Protein AF-A0A2G2VNP0-F1 (afdb_monomer)

Sequence (177 aa):
MIYILTRTSISSAYPIFAQQGYENPREATGRIVCANCHLANKPVEIEVPEAVLPDTVFKAVVRIPYDMQLKQVIANGKKRGFNVGTVLILPKGFELAPPDRISTEMKERIGNLSFQCYRPNKINILVVGPIPGGTRGRGQIYPDGKKSNNTVYNATAAGADAQFPNRTKSLRFTAVQ

Nearest PDB structures (foldseek):
  1tkw-assembly1_B  TM=9.750E-01  e=6.058E-17  Brassica rapa subsp. rapa
  9es7-assembly1_C  TM=9.686E-01  e=2.890E-17  Spinacia oleracea
  1e2w-assembly2_B  TM=9.726E-01  e=8.083E-16  Chlamydomonas reinhardtii
  1cfm-assembly1_C  TM=9.638E-01  e=1.408E-15  Chlamydomonas reinhardtii
  1q90-assembly1_A  TM=9.686E-01  e=2.453E-15  Chlamydomonas reinhardtii

Organism: Capsicum baccatum (NCBI:txid33114)

Structure (mmCIF, N/CA/C/O backbone):
data_AF-A0A2G2VNP0-F1
#
_entry.id   AF-A0A2G2VNP0-F1
#
loop_
_atom_site.group_PDB
_atom_site.id
_atom_site.type_symbol
_atom_site.label_atom_id
_atom_site.label_alt_id
_atom_site.label_comp_id
_atom_site.label_asym_id
_atom_site.label_entity_id
_atom_site.label_seq_id
_atom_site.pdbx_PDB_ins_code
_atom_site.Cartn_x
_atom_site.Cartn_y
_atom_site.Cartn_z
_atom_site.occupancy
_atom_site.B_iso_or_equiv
_atom_site.auth_seq_id
_atom_site.auth_comp_id
_atom_site.auth_asym_id
_atom_site.auth_atom_id
_atom_site.pdbx_PDB_model_num
ATOM 1 N N . MET A 1 1 ? 27.707 13.739 -37.006 1.00 39.03 1 MET A N 1
ATOM 2 C CA . MET A 1 1 ? 26.872 12.810 -36.214 1.00 39.03 1 MET A CA 1
ATOM 3 C C . MET A 1 1 ? 26.411 13.541 -34.957 1.00 39.03 1 MET A C 1
ATOM 5 O O . MET A 1 1 ? 27.267 13.905 -34.162 1.00 39.03 1 MET A O 1
ATOM 9 N N . ILE A 1 2 ? 25.117 13.843 -34.800 1.00 30.38 2 ILE A N 1
ATOM 10 C CA . ILE A 1 2 ? 24.615 14.554 -33.607 1.00 30.38 2 ILE A CA 1
ATOM 11 C C . ILE A 1 2 ? 24.207 13.517 -32.558 1.00 30.38 2 ILE A C 1
ATOM 13 O O . ILE A 1 2 ? 23.220 12.807 -32.735 1.00 30.38 2 ILE A O 1
ATOM 17 N N . TYR A 1 3 ? 24.960 13.431 -31.462 1.00 36.09 3 TYR A N 1
ATOM 18 C CA . TYR A 1 3 ? 24.599 12.585 -30.325 1.00 36.09 3 TYR A CA 1
ATOM 19 C C . TYR A 1 3 ? 23.489 13.252 -29.508 1.00 36.09 3 TYR A C 1
ATOM 21 O O . TYR A 1 3 ? 23.747 14.122 -28.676 1.00 36.09 3 TYR A O 1
ATOM 29 N N . ILE A 1 4 ? 22.242 12.831 -29.732 1.00 36.38 4 ILE A N 1
ATOM 30 C CA . ILE A 1 4 ? 21.101 13.243 -28.908 1.00 36.38 4 ILE A CA 1
ATOM 31 C C . ILE A 1 4 ? 21.231 12.570 -27.535 1.00 36.38 4 ILE A C 1
ATOM 33 O O . ILE A 1 4 ? 20.780 11.447 -27.320 1.00 36.38 4 ILE A O 1
ATOM 37 N N . LEU A 1 5 ? 21.870 13.270 -26.595 1.00 38.91 5 LEU A N 1
ATOM 38 C CA . LEU A 1 5 ? 21.967 12.868 -25.193 1.00 38.91 5 LEU A CA 1
ATOM 39 C C . LEU A 1 5 ? 20.589 12.975 -24.524 1.00 38.91 5 LEU A C 1
ATOM 41 O O . LEU A 1 5 ? 20.250 13.982 -23.899 1.00 38.91 5 LEU A O 1
ATOM 45 N N . THR A 1 6 ? 19.785 11.919 -24.651 1.00 38.34 6 THR A N 1
ATOM 46 C CA . THR A 1 6 ? 18.486 11.800 -23.983 1.00 38.34 6 THR A CA 1
ATOM 47 C C . THR A 1 6 ? 18.677 11.846 -22.467 1.00 38.34 6 THR A C 1
ATOM 49 O O 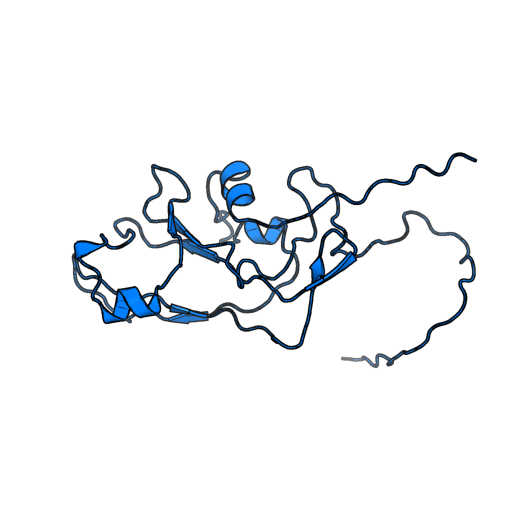. THR A 1 6 ? 19.094 10.859 -21.855 1.00 38.34 6 THR A O 1
ATOM 52 N N . ARG A 1 7 ? 18.376 12.995 -21.846 1.00 39.47 7 ARG A N 1
ATOM 53 C CA . ARG A 1 7 ? 18.420 13.158 -20.385 1.00 39.47 7 ARG A CA 1
ATOM 54 C C . ARG A 1 7 ? 17.522 12.107 -19.733 1.00 39.47 7 ARG A C 1
ATOM 56 O O . ARG A 1 7 ? 16.307 12.140 -19.909 1.00 39.47 7 ARG A O 1
ATOM 63 N N . THR A 1 8 ? 18.110 11.196 -18.959 1.00 37.97 8 THR A N 1
ATOM 64 C CA . THR A 1 8 ? 17.354 10.190 -18.204 1.00 37.97 8 THR A CA 1
ATOM 65 C C . THR A 1 8 ? 16.429 10.884 -17.211 1.00 37.97 8 THR A C 1
ATOM 67 O O . THR A 1 8 ? 16.902 11.539 -16.280 1.00 37.97 8 THR A O 1
ATOM 70 N N . SER A 1 9 ? 15.117 10.749 -17.407 1.00 44.19 9 SER A N 1
ATOM 71 C CA . SER A 1 9 ? 14.112 11.380 -16.552 1.00 44.19 9 SER A CA 1
ATOM 72 C C . SER A 1 9 ? 14.266 10.960 -15.084 1.00 44.19 9 SER A C 1
ATOM 74 O O . SER A 1 9 ? 14.745 9.869 -14.759 1.00 44.19 9 SER A O 1
ATOM 76 N N . ILE A 1 10 ? 13.854 11.843 -14.176 1.00 36.03 10 ILE A N 1
ATOM 77 C CA . ILE A 1 10 ? 13.995 11.644 -12.733 1.00 36.03 10 ILE A CA 1
ATOM 78 C C . ILE A 1 10 ? 12.827 10.783 -12.231 1.00 36.03 10 ILE A C 1
ATOM 80 O O . ILE A 1 10 ? 11.842 11.306 -11.721 1.00 36.03 10 ILE A O 1
ATOM 84 N N . SER A 1 11 ? 12.908 9.451 -12.371 1.00 39.16 11 SER A N 1
ATOM 85 C CA . SER A 1 11 ? 11.911 8.584 -11.717 1.00 39.16 11 SER A CA 1
ATOM 86 C C . SER A 1 11 ? 12.019 8.710 -10.204 1.00 39.16 11 SER A C 1
ATOM 88 O O . SER A 1 11 ? 13.049 8.371 -9.613 1.00 39.16 11 SER A O 1
ATOM 90 N N . SER A 1 12 ? 10.905 9.114 -9.614 1.00 50.81 12 SER A N 1
ATOM 91 C CA . SER A 1 12 ? 10.409 8.568 -8.359 1.00 50.81 12 SER A CA 1
ATOM 92 C C . SER A 1 12 ? 9.292 7.565 -8.654 1.00 50.81 12 SER A C 1
ATOM 94 O O . SER A 1 12 ? 8.743 7.545 -9.756 1.00 50.81 12 SER A O 1
ATOM 96 N N . ALA A 1 13 ? 8.942 6.742 -7.669 1.00 54.12 13 ALA A N 1
ATOM 97 C CA . ALA A 1 13 ? 7.763 5.890 -7.719 1.00 54.12 13 ALA A CA 1
ATOM 98 C C . ALA A 1 13 ? 6.953 6.128 -6.445 1.00 54.12 13 ALA A C 1
ATOM 100 O O . ALA A 1 13 ? 7.456 5.921 -5.343 1.00 54.12 13 ALA A O 1
ATOM 101 N N . TYR A 1 14 ? 5.741 6.648 -6.615 1.00 69.31 14 TYR A N 1
ATOM 102 C CA . TYR A 1 14 ? 4.904 7.168 -5.541 1.00 69.31 14 TYR A CA 1
ATOM 103 C C . TYR A 1 14 ? 3.462 6.672 -5.723 1.00 69.31 14 TYR A C 1
ATOM 105 O O . TYR A 1 14 ? 2.999 6.613 -6.868 1.00 69.31 14 TYR A O 1
ATOM 113 N N . PRO A 1 15 ? 2.721 6.381 -4.637 1.00 72.69 15 PRO A N 1
ATOM 114 C CA . PRO A 1 15 ? 1.332 5.922 -4.730 1.00 72.69 15 PRO A CA 1
ATOM 115 C C . PRO A 1 15 ? 0.377 6.876 -5.466 1.00 72.69 15 PRO A C 1
ATOM 117 O O . PRO A 1 15 ? -0.592 6.417 -6.069 1.00 72.69 15 PRO A O 1
ATOM 120 N N . ILE A 1 16 ? 0.690 8.178 -5.507 1.00 82.88 16 ILE A N 1
ATOM 121 C CA . ILE A 1 16 ? -0.084 9.186 -6.247 1.00 82.88 16 ILE A CA 1
ATOM 122 C C . ILE A 1 16 ? -0.263 8.837 -7.734 1.00 82.88 16 ILE A C 1
ATOM 124 O O . ILE A 1 16 ? -1.300 9.150 -8.306 1.00 82.88 16 ILE A O 1
ATOM 128 N N . PHE A 1 17 ? 0.682 8.121 -8.359 1.00 84.19 17 PHE A N 1
ATOM 129 C CA . PHE A 1 17 ? 0.536 7.679 -9.751 1.00 84.19 17 PHE A CA 1
ATOM 130 C C . PHE A 1 17 ? -0.482 6.541 -9.916 1.00 84.19 17 PHE A C 1
ATOM 132 O O . PHE A 1 17 ? -1.135 6.466 -10.954 1.00 84.19 17 PHE A O 1
ATOM 139 N N . ALA A 1 18 ? -0.668 5.689 -8.899 1.00 85.00 18 ALA A N 1
ATOM 140 C CA . ALA A 1 18 ? -1.775 4.735 -8.890 1.00 85.00 18 ALA A CA 1
ATOM 141 C C . ALA A 1 18 ? -3.103 5.495 -8.790 1.00 85.00 18 ALA A C 1
ATOM 143 O O . ALA A 1 18 ? -3.966 5.328 -9.646 1.00 85.00 18 ALA A O 1
ATOM 144 N N . GLN A 1 19 ? -3.213 6.415 -7.822 1.00 86.69 19 GLN A N 1
ATOM 145 C CA . GLN A 1 19 ? -4.396 7.263 -7.646 1.00 86.69 19 GLN A CA 1
ATOM 146 C C . GLN A 1 19 ? -4.745 8.059 -8.915 1.00 86.69 19 GLN A C 1
ATOM 148 O O . GLN A 1 19 ? -5.920 8.145 -9.265 1.00 86.69 19 GLN A O 1
ATOM 153 N N . GLN A 1 20 ? -3.763 8.629 -9.616 1.00 88.06 20 GLN A N 1
ATOM 154 C CA . GLN A 1 20 ? -3.993 9.394 -10.847 1.00 88.06 20 GLN A CA 1
ATOM 155 C C . GLN A 1 20 ? -4.359 8.503 -12.044 1.00 88.06 20 GLN A C 1
ATOM 157 O O . GLN A 1 20 ? -5.245 8.866 -12.808 1.00 88.06 20 GLN A O 1
ATOM 162 N N . GLY A 1 21 ? -3.699 7.351 -12.212 1.00 87.69 21 GLY A N 1
ATOM 163 C CA . GLY A 1 21 ? -3.881 6.487 -13.386 1.00 87.69 21 GLY A CA 1
ATOM 164 C C . GLY A 1 21 ? -5.022 5.468 -13.296 1.00 87.69 21 GLY A C 1
ATOM 165 O O . GLY A 1 21 ? -5.491 5.001 -14.329 1.00 87.69 21 GLY A O 1
ATOM 166 N N . TYR A 1 22 ? -5.467 5.100 -12.090 1.00 91.25 22 TYR A N 1
ATOM 167 C CA . TYR A 1 22 ? -6.387 3.980 -11.879 1.00 91.25 22 TYR A CA 1
ATOM 168 C C . TYR A 1 22 ? -7.480 4.333 -10.871 1.00 91.25 22 TYR A C 1
ATOM 170 O O . TYR A 1 22 ? -7.203 4.728 -9.738 1.00 91.25 22 TYR A O 1
ATOM 178 N N . GLU A 1 23 ? -8.741 4.121 -11.245 1.00 92.06 23 GLU A N 1
ATOM 179 C CA . GLU A 1 23 ? -9.874 4.411 -10.361 1.00 92.06 23 GLU A CA 1
ATOM 180 C C . GLU A 1 23 ? -9.982 3.431 -9.180 1.00 92.06 23 GLU A C 1
ATOM 182 O O . GLU A 1 23 ? -10.339 3.832 -8.072 1.00 92.06 23 GLU A O 1
ATOM 187 N N . ASN A 1 24 ? -9.605 2.164 -9.370 1.00 93.00 24 ASN A N 1
ATOM 188 C CA . ASN A 1 24 ? -9.455 1.176 -8.300 1.00 93.00 24 ASN A CA 1
ATOM 189 C C . ASN A 1 24 ? -8.006 0.655 -8.288 1.00 93.00 24 ASN A C 1
ATOM 191 O O . ASN A 1 24 ? -7.505 0.293 -9.352 1.00 93.00 24 ASN A O 1
ATOM 195 N N . PRO A 1 25 ? -7.331 0.551 -7.125 1.00 93.50 25 PRO A N 1
ATOM 196 C CA . PRO A 1 25 ? -5.957 0.049 -7.066 1.00 93.50 25 PRO A CA 1
ATOM 197 C C . PRO A 1 25 ? -5.846 -1.475 -7.172 1.00 93.50 25 PRO A C 1
ATOM 199 O O . PRO A 1 25 ? -4.733 -1.993 -7.248 1.00 93.50 25 PRO A O 1
ATOM 202 N N . ARG A 1 26 ? -6.978 -2.189 -7.156 1.00 95.69 26 ARG A N 1
ATOM 203 C CA . ARG A 1 26 ? -7.073 -3.638 -7.339 1.00 95.69 26 ARG A CA 1
ATOM 204 C C . ARG A 1 26 ? -7.890 -3.936 -8.592 1.00 95.69 26 ARG A C 1
ATOM 206 O O . ARG A 1 26 ? -9.029 -3.490 -8.712 1.00 95.69 26 ARG A O 1
ATOM 213 N N . GLU A 1 27 ? -7.284 -4.679 -9.504 1.00 92.88 27 GLU A N 1
ATOM 214 C CA . GLU A 1 27 ? -7.884 -5.188 -10.735 1.00 92.88 27 GLU A CA 1
ATOM 215 C C . GLU A 1 27 ? -8.841 -6.357 -10.419 1.00 92.88 27 GLU A C 1
ATOM 217 O O . GLU A 1 27 ? -8.751 -6.972 -9.354 1.00 92.88 27 GLU A O 1
ATOM 222 N N . ALA A 1 28 ? -9.741 -6.712 -11.344 1.00 92.38 28 ALA A N 1
ATOM 223 C CA . ALA A 1 28 ? -10.688 -7.825 -11.154 1.00 92.38 28 ALA A CA 1
ATOM 224 C C . ALA A 1 28 ? -9.994 -9.192 -10.949 1.00 92.38 28 ALA A C 1
ATOM 226 O O . ALA A 1 28 ? -10.519 -10.065 -10.267 1.00 92.38 28 ALA A O 1
ATOM 227 N N . THR A 1 29 ? -8.772 -9.339 -11.468 1.00 94.31 29 THR A N 1
ATOM 228 C CA . THR A 1 29 ? -7.849 -10.470 -11.244 1.00 94.31 29 THR A CA 1
ATOM 229 C C . THR A 1 29 ? -7.307 -10.553 -9.810 1.00 94.31 29 THR A C 1
ATOM 231 O O . THR A 1 29 ? -6.565 -11.470 -9.472 1.00 94.31 29 THR A O 1
ATOM 234 N N . GLY A 1 30 ? -7.599 -9.558 -8.970 1.00 91.94 30 GLY A N 1
ATOM 235 C CA . GLY A 1 30 ? -7.034 -9.394 -7.636 1.00 91.94 30 GLY A CA 1
ATOM 236 C C . GLY A 1 30 ? -5.652 -8.729 -7.603 1.00 91.94 30 GLY A C 1
ATOM 237 O O . GLY A 1 30 ? -5.201 -8.390 -6.506 1.00 91.94 30 GLY A O 1
ATOM 238 N N . ARG A 1 31 ? -5.010 -8.509 -8.762 1.00 92.06 31 ARG A N 1
ATOM 239 C CA . ARG A 1 31 ? -3.708 -7.836 -8.923 1.00 92.06 31 ARG A CA 1
ATOM 240 C C . ARG A 1 31 ? -3.772 -6.371 -8.480 1.00 92.06 31 ARG A C 1
ATOM 242 O O . ARG A 1 31 ? -4.778 -5.699 -8.680 1.00 92.06 31 ARG A O 1
ATOM 249 N N . ILE A 1 32 ? -2.683 -5.869 -7.895 1.00 92.94 32 ILE A N 1
ATOM 250 C CA . ILE A 1 32 ? -2.554 -4.464 -7.478 1.00 92.94 32 ILE A CA 1
ATOM 251 C C . ILE A 1 32 ? -1.842 -3.657 -8.568 1.00 92.94 32 ILE A C 1
ATOM 253 O O . ILE A 1 32 ? -0.740 -4.020 -8.980 1.00 92.94 32 ILE A O 1
ATOM 257 N N . VAL A 1 33 ? -2.430 -2.531 -8.984 1.00 92.44 33 VAL A N 1
ATOM 258 C CA . VAL A 1 33 ? -1.980 -1.715 -10.137 1.00 92.44 33 VAL A CA 1
ATOM 259 C C . VAL A 1 33 ? -0.548 -1.183 -10.002 1.00 92.44 33 VAL A C 1
ATOM 261 O O . VAL A 1 33 ? 0.129 -0.938 -10.998 1.00 92.44 33 VAL A O 1
ATOM 264 N N . CYS A 1 34 ? -0.027 -1.078 -8.775 1.00 87.50 34 CYS A N 1
ATOM 265 C CA . CYS A 1 34 ? 1.379 -0.762 -8.505 1.00 87.50 34 CYS A CA 1
ATOM 266 C C . CYS A 1 34 ? 2.344 -1.718 -9.236 1.00 87.50 34 CYS A C 1
ATOM 268 O O . CYS A 1 34 ? 3.422 -1.299 -9.661 1.00 87.50 34 CYS A O 1
ATOM 270 N N . ALA A 1 35 ? 1.951 -2.980 -9.436 1.00 86.94 35 ALA A N 1
ATOM 271 C CA . ALA A 1 35 ? 2.738 -3.986 -10.146 1.00 86.94 35 ALA A CA 1
ATOM 272 C C . ALA A 1 35 ? 2.856 -3.729 -11.663 1.00 86.94 35 ALA A C 1
ATOM 274 O O . ALA A 1 35 ? 3.642 -4.399 -12.332 1.00 86.94 35 ALA A O 1
ATOM 275 N N . ASN A 1 36 ? 2.104 -2.770 -12.219 1.00 87.12 36 ASN A N 1
ATOM 276 C CA . ASN A 1 36 ? 2.227 -2.344 -13.619 1.00 87.12 36 ASN A CA 1
ATOM 277 C C . ASN A 1 36 ? 3.456 -1.426 -13.819 1.00 87.12 36 ASN A C 1
ATOM 279 O O . ASN A 1 36 ? 3.994 -1.352 -14.920 1.00 87.12 36 ASN A O 1
ATOM 283 N N . CYS A 1 37 ? 3.969 -0.811 -12.740 1.00 83.56 37 CYS A N 1
ATOM 284 C CA . CYS A 1 37 ? 5.225 -0.046 -12.739 1.00 83.56 37 CYS A CA 1
ATOM 285 C C . CYS A 1 37 ? 6.353 -0.717 -11.930 1.00 83.56 37 CYS A C 1
ATOM 287 O O . CYS A 1 37 ? 7.527 -0.527 -12.253 1.00 83.56 37 CYS A O 1
ATOM 289 N N . HIS A 1 38 ? 6.026 -1.491 -10.888 1.00 83.44 38 HIS A N 1
ATOM 290 C CA . HIS A 1 38 ? 6.974 -2.268 -10.078 1.00 83.44 38 HIS A CA 1
ATOM 291 C C . HIS A 1 38 ? 6.939 -3.743 -10.492 1.00 83.44 38 HIS A C 1
ATOM 293 O O . HIS A 1 38 ? 6.128 -4.519 -9.993 1.00 83.44 38 HIS A O 1
ATOM 299 N N . LEU A 1 39 ? 7.827 -4.134 -11.406 1.00 83.56 39 LEU A N 1
ATOM 300 C CA . LEU A 1 39 ? 7.794 -5.459 -12.041 1.00 83.56 39 LEU A CA 1
ATOM 301 C C . LEU A 1 39 ? 8.447 -6.563 -11.187 1.00 83.56 39 LEU A C 1
ATOM 303 O O . LEU A 1 39 ? 8.216 -7.747 -11.415 1.00 83.56 39 LEU A O 1
ATOM 307 N N . ALA A 1 40 ? 9.277 -6.190 -10.209 1.00 81.12 40 ALA A N 1
ATOM 308 C CA . ALA A 1 40 ? 9.990 -7.133 -9.352 1.00 81.12 40 ALA A CA 1
ATOM 309 C C . ALA A 1 40 ? 9.112 -7.622 -8.185 1.00 81.12 40 ALA A C 1
ATOM 311 O O . ALA A 1 40 ? 8.876 -6.883 -7.227 1.00 81.12 40 ALA A O 1
ATOM 312 N N . ASN A 1 41 ? 8.681 -8.886 -8.233 1.00 82.00 41 ASN A N 1
ATOM 313 C CA . ASN A 1 41 ? 7.945 -9.514 -7.133 1.00 82.00 41 ASN A CA 1
ATOM 314 C C . ASN A 1 41 ? 8.843 -9.713 -5.891 1.00 82.00 41 ASN A C 1
ATOM 316 O O . ASN A 1 41 ? 9.989 -10.158 -5.997 1.00 82.00 41 ASN A O 1
ATOM 320 N N . LYS A 1 42 ? 8.310 -9.383 -4.710 1.00 83.12 42 LYS A N 1
ATOM 321 C CA . LYS A 1 42 ? 8.914 -9.561 -3.381 1.00 83.12 42 LYS A CA 1
ATOM 322 C C . LYS A 1 42 ? 7.782 -9.691 -2.340 1.00 83.12 42 LYS A C 1
ATOM 324 O O . LYS A 1 42 ? 6.819 -8.932 -2.442 1.00 83.12 42 LYS A O 1
ATOM 329 N N . PRO A 1 43 ? 7.900 -10.569 -1.325 1.00 85.56 43 PRO A N 1
ATOM 330 C CA . PRO A 1 43 ? 6.808 -10.886 -0.396 1.00 85.56 43 PRO A CA 1
ATOM 331 C C . PRO A 1 43 ? 6.347 -9.675 0.426 1.00 85.56 43 PRO A C 1
ATOM 333 O O . PRO A 1 43 ? 7.127 -8.754 0.672 1.00 85.56 43 PRO A O 1
ATOM 336 N N . VAL A 1 44 ? 5.094 -9.669 0.864 1.00 87.50 44 VAL A N 1
ATOM 337 C CA . VAL A 1 44 ? 4.544 -8.702 1.825 1.00 87.50 44 VAL A CA 1
ATOM 338 C C . VAL A 1 44 ? 3.758 -9.500 2.854 1.00 87.50 44 VAL A C 1
ATOM 340 O O . VAL A 1 44 ? 2.964 -10.358 2.478 1.00 87.50 44 VAL A O 1
ATOM 343 N N . GLU A 1 45 ? 3.993 -9.222 4.128 1.00 86.75 45 GLU A N 1
ATOM 344 C CA . GLU A 1 45 ? 3.286 -9.833 5.250 1.00 86.75 45 GLU A CA 1
ATOM 345 C C . GLU A 1 45 ? 2.292 -8.820 5.824 1.00 86.75 45 GLU A C 1
ATOM 347 O O . GLU A 1 45 ? 2.548 -7.610 5.830 1.00 86.75 45 GLU A O 1
ATOM 352 N N . ILE A 1 46 ? 1.168 -9.311 6.336 1.00 88.50 46 ILE A N 1
ATOM 353 C CA . ILE A 1 46 ? 0.199 -8.508 7.077 1.00 88.50 46 ILE A CA 1
ATOM 354 C C . ILE A 1 46 ? -0.247 -9.272 8.321 1.00 88.50 46 ILE A C 1
ATOM 356 O O . ILE A 1 46 ? -0.624 -10.437 8.240 1.00 88.50 46 ILE A O 1
ATOM 360 N N . GLU A 1 47 ? -0.199 -8.603 9.468 1.00 89.12 47 GLU A N 1
ATOM 361 C CA . GLU A 1 47 ? -0.681 -9.111 10.749 1.00 89.12 47 GLU A CA 1
ATOM 362 C C . GLU A 1 47 ? -1.905 -8.290 11.160 1.00 89.12 47 GLU A C 1
ATOM 364 O O . GLU A 1 47 ? -1.838 -7.062 11.256 1.00 89.12 47 GLU A O 1
ATOM 369 N N . VAL A 1 48 ? -3.023 -8.969 11.398 1.00 92.19 48 VAL A N 1
ATOM 370 C CA . VAL A 1 48 ? -4.277 -8.409 11.919 1.00 92.19 48 VAL A CA 1
ATOM 371 C C . VAL A 1 48 ? -4.808 -9.339 13.015 1.00 92.19 48 VAL A C 1
ATOM 373 O O . VAL A 1 48 ? -4.444 -10.517 13.019 1.00 92.19 48 VAL A O 1
ATOM 376 N N . PRO A 1 49 ? -5.656 -8.859 13.941 1.00 91.94 49 PRO A N 1
ATOM 377 C CA . PRO A 1 49 ? -6.408 -9.742 14.824 1.00 91.94 49 PRO A CA 1
ATOM 378 C C . PRO A 1 49 ? -7.300 -10.692 14.017 1.00 91.94 49 PRO A C 1
ATOM 380 O O . PRO A 1 49 ? -7.834 -10.308 12.978 1.00 91.94 49 PRO A O 1
ATOM 383 N N . GLU A 1 50 ? -7.494 -11.908 14.526 1.00 92.56 50 GLU A N 1
ATOM 384 C CA . GLU A 1 50 ? -8.388 -12.915 13.937 1.00 92.56 50 GLU A CA 1
ATOM 385 C C . GLU A 1 50 ? -9.853 -12.445 13.905 1.00 92.56 50 GLU A C 1
ATOM 387 O O . GLU A 1 50 ? -10.562 -12.654 12.923 1.00 92.56 50 GLU A O 1
ATOM 392 N N . ALA A 1 51 ? -10.280 -11.744 14.958 1.00 92.19 51 ALA A N 1
ATOM 393 C CA . ALA A 1 51 ? -11.587 -11.116 15.067 1.00 92.19 51 ALA A CA 1
ATOM 394 C C . ALA A 1 51 ? -11.464 -9.707 15.665 1.00 92.19 51 ALA A C 1
ATOM 396 O O . ALA A 1 51 ? -10.566 -9.423 16.460 1.00 92.19 51 ALA A O 1
ATOM 397 N N . VAL A 1 52 ? -12.399 -8.832 15.296 1.00 93.12 52 VAL A N 1
ATOM 398 C CA . VAL A 1 52 ? -12.544 -7.475 15.839 1.00 93.12 52 VAL A CA 1
ATOM 399 C C . VAL A 1 52 ? -14.014 -7.220 16.152 1.00 93.12 52 VAL A C 1
ATOM 401 O O . VAL A 1 52 ? -14.895 -7.628 15.395 1.00 93.12 52 VAL A O 1
ATOM 404 N N . LEU A 1 53 ? -14.286 -6.572 17.284 1.00 94.44 53 LEU A N 1
ATOM 405 C CA . LEU A 1 53 ? -15.644 -6.196 17.674 1.00 94.44 53 LEU A CA 1
ATOM 406 C C . LEU A 1 53 ? -16.114 -4.953 16.890 1.00 94.44 53 LEU A C 1
ATOM 408 O O . LEU A 1 53 ? -15.277 -4.178 16.411 1.00 94.44 53 LEU A O 1
ATOM 412 N N . PRO A 1 54 ? -17.436 -4.726 16.764 1.00 94.06 54 PRO A N 1
ATOM 413 C CA . PRO A 1 54 ? -17.972 -3.487 16.208 1.00 94.06 54 PRO A CA 1
ATOM 414 C C . PRO A 1 54 ? -17.377 -2.241 16.879 1.00 94.06 54 PRO A C 1
ATOM 416 O O . PRO A 1 54 ? -17.072 -2.251 18.071 1.00 94.06 54 PRO A O 1
ATOM 419 N N . ASP A 1 55 ? -17.185 -1.187 16.085 1.00 91.88 55 ASP A N 1
ATOM 420 C CA . ASP A 1 55 ? -16.624 0.116 16.482 1.00 91.88 55 ASP A CA 1
ATOM 421 C C . ASP A 1 55 ? -15.269 0.089 17.238 1.00 91.88 55 ASP A C 1
ATOM 423 O O . ASP A 1 55 ? -14.845 1.072 17.845 1.00 91.88 55 ASP A O 1
ATOM 427 N N . THR A 1 56 ? -14.542 -1.031 17.187 1.00 92.19 56 THR A N 1
ATOM 428 C CA . THR A 1 56 ? -13.292 -1.212 17.937 1.00 92.19 56 THR A CA 1
ATOM 429 C C . THR A 1 56 ? -12.066 -0.849 17.100 1.00 92.19 56 THR A C 1
ATOM 431 O O . THR A 1 56 ? -11.851 -1.383 16.011 1.00 92.19 56 THR A O 1
ATOM 434 N N . VAL A 1 57 ? -11.208 0.028 17.633 1.00 92.38 57 VAL A N 1
ATOM 435 C CA . VAL A 1 57 ? -9.910 0.357 17.022 1.00 92.38 57 VAL A CA 1
ATOM 436 C C . VAL A 1 57 ? -8.952 -0.825 17.166 1.00 92.38 57 VAL A C 1
ATOM 438 O O . VAL A 1 57 ? -8.710 -1.311 18.269 1.00 92.38 57 VAL A O 1
ATOM 441 N N . PHE A 1 58 ? -8.357 -1.255 16.054 1.00 91.88 58 PHE A N 1
ATOM 442 C CA . PHE A 1 58 ? -7.358 -2.321 16.019 1.00 91.88 58 PHE A CA 1
ATOM 443 C C . PHE A 1 58 ? -6.145 -1.935 15.165 1.00 91.88 58 PHE A C 1
ATOM 445 O O . PHE A 1 58 ? -6.152 -0.949 14.428 1.00 91.88 58 PHE A O 1
ATOM 452 N N . LYS A 1 59 ? -5.085 -2.740 15.264 1.00 89.06 59 LYS A N 1
ATOM 453 C CA . LYS A 1 59 ? -3.807 -2.527 14.580 1.00 89.06 59 LYS A CA 1
ATOM 454 C C . LYS A 1 59 ? -3.621 -3.544 13.455 1.00 89.06 59 LYS A C 1
ATOM 456 O O . LYS A 1 59 ? -3.560 -4.740 13.727 1.00 89.06 59 LYS A O 1
ATOM 461 N N . ALA A 1 60 ? -3.455 -3.059 12.227 1.00 89.19 60 ALA A N 1
ATOM 462 C CA . ALA A 1 60 ? -2.944 -3.840 11.102 1.00 89.19 60 ALA A CA 1
ATOM 463 C C . ALA A 1 60 ? -1.452 -3.526 10.900 1.00 89.19 60 ALA A C 1
ATOM 465 O O . ALA A 1 60 ? -1.094 -2.378 10.630 1.00 89.19 60 ALA A O 1
ATOM 466 N N . VAL A 1 61 ? -0.573 -4.520 11.038 1.00 88.38 61 VAL A N 1
ATOM 467 C CA . VAL A 1 61 ? 0.877 -4.363 10.832 1.00 88.38 61 VAL A CA 1
ATOM 468 C C . VAL A 1 61 ? 1.240 -4.904 9.456 1.00 88.38 61 VAL A C 1
ATOM 470 O O . VAL A 1 61 ? 1.118 -6.098 9.213 1.00 88.38 61 VAL A O 1
ATOM 473 N N . VAL A 1 62 ? 1.711 -4.046 8.551 1.00 87.75 62 VAL A N 1
ATOM 474 C CA . VAL A 1 62 ? 2.208 -4.470 7.232 1.00 87.75 62 VAL A CA 1
ATOM 475 C C . VAL A 1 62 ? 3.733 -4.540 7.280 1.00 87.75 62 VAL A C 1
ATOM 477 O O . VAL A 1 62 ? 4.390 -3.507 7.412 1.00 87.75 62 VAL A O 1
ATOM 480 N N . ARG A 1 63 ? 4.309 -5.742 7.160 1.00 84.62 63 ARG A N 1
ATOM 481 C CA . ARG A 1 63 ? 5.767 -5.941 7.117 1.00 84.62 63 ARG A CA 1
ATOM 482 C C . ARG A 1 63 ? 6.216 -6.175 5.680 1.00 84.62 63 ARG A C 1
ATOM 484 O O . ARG A 1 63 ? 5.601 -6.917 4.916 1.00 84.62 63 ARG A O 1
ATOM 491 N N . ILE A 1 64 ? 7.299 -5.512 5.289 1.00 83.06 64 ILE A N 1
ATOM 492 C CA . ILE A 1 64 ? 7.779 -5.513 3.904 1.00 83.06 64 ILE A CA 1
ATOM 493 C C . ILE A 1 64 ? 9.302 -5.743 3.921 1.00 83.06 64 ILE A C 1
ATOM 495 O O . ILE A 1 64 ? 10.074 -4.793 3.774 1.00 83.06 64 ILE A O 1
ATOM 499 N N . PRO A 1 65 ? 9.765 -6.991 4.139 1.00 82.75 65 PRO A N 1
ATOM 500 C CA . PRO A 1 65 ? 11.175 -7.286 4.405 1.00 82.75 65 PRO A CA 1
ATOM 501 C C . PRO A 1 65 ? 12.092 -6.921 3.230 1.00 82.75 65 PRO A C 1
ATOM 503 O O . PRO A 1 65 ? 11.777 -7.174 2.062 1.00 82.75 65 PRO A O 1
ATOM 506 N N . TYR A 1 66 ? 13.249 -6.330 3.515 1.00 79.06 66 TYR A N 1
ATOM 507 C CA . TYR A 1 66 ? 14.278 -6.050 2.516 1.00 79.06 66 TYR A CA 1
ATOM 508 C C . TYR A 1 66 ? 15.666 -6.038 3.157 1.00 79.06 66 TYR A C 1
ATOM 510 O O . TYR A 1 66 ? 15.815 -5.757 4.343 1.00 79.06 66 TYR A O 1
ATOM 518 N N . ASP A 1 67 ? 16.686 -6.328 2.353 1.00 80.94 67 ASP A N 1
ATOM 519 C CA . ASP A 1 67 ? 18.077 -6.203 2.776 1.00 80.94 67 ASP A CA 1
ATOM 520 C C . ASP A 1 67 ? 18.474 -4.717 2.824 1.00 80.94 67 ASP A C 1
ATOM 522 O O . ASP A 1 67 ? 18.505 -4.028 1.799 1.00 80.94 67 ASP A O 1
ATOM 526 N N . MET A 1 68 ? 18.772 -4.229 4.030 1.00 78.62 68 MET A N 1
ATOM 527 C CA . MET A 1 68 ? 19.172 -2.843 4.292 1.00 78.62 68 MET A CA 1
ATOM 528 C C . MET A 1 68 ? 20.607 -2.518 3.837 1.00 78.62 68 MET A C 1
ATOM 530 O O . MET A 1 68 ? 20.953 -1.340 3.725 1.00 78.62 68 MET A O 1
ATOM 534 N N . GLN A 1 69 ? 21.442 -3.524 3.551 1.00 80.69 69 GLN A N 1
ATOM 535 C CA . GLN A 1 69 ? 22.784 -3.324 2.992 1.00 80.69 69 GLN A CA 1
ATOM 536 C C . GLN A 1 69 ? 22.721 -2.954 1.502 1.00 80.69 69 GLN A C 1
ATOM 538 O O . GLN A 1 69 ? 23.554 -2.184 1.005 1.00 80.69 69 GLN A O 1
ATOM 543 N N . LEU A 1 70 ? 21.712 -3.465 0.787 1.00 79.75 70 LEU A N 1
ATOM 544 C CA . LEU A 1 70 ? 21.484 -3.165 -0.623 1.00 79.75 70 LEU A CA 1
ATOM 545 C C . LEU A 1 70 ? 21.030 -1.710 -0.831 1.00 79.75 70 LEU A C 1
ATOM 547 O O . LEU A 1 70 ? 20.329 -1.104 -0.020 1.00 79.75 70 LEU A O 1
ATOM 551 N N . LYS A 1 71 ? 21.432 -1.132 -1.968 1.00 80.56 71 LYS A N 1
ATOM 552 C CA . LYS A 1 71 ? 21.164 0.270 -2.326 1.00 80.56 71 LYS A CA 1
ATOM 553 C C . LYS A 1 71 ? 20.702 0.365 -3.777 1.00 80.56 71 LYS A C 1
ATOM 555 O O . LYS A 1 71 ? 21.390 -0.117 -4.677 1.00 80.56 71 LYS A O 1
ATOM 560 N N . GLN A 1 72 ? 19.564 1.017 -4.000 1.00 77.31 72 GLN A N 1
ATOM 561 C CA . GLN A 1 72 ? 19.016 1.290 -5.329 1.00 77.31 72 GLN A CA 1
ATOM 562 C C . GLN A 1 72 ? 19.793 2.395 -6.053 1.00 77.31 72 GLN A C 1
ATOM 564 O O . GLN A 1 72 ? 20.310 3.327 -5.429 1.00 77.31 72 GLN A O 1
ATOM 569 N N . VAL A 1 73 ? 19.809 2.330 -7.385 1.00 82.62 73 VAL A N 1
ATOM 570 C CA . VAL A 1 73 ? 20.207 3.455 -8.239 1.00 82.62 73 VAL A CA 1
ATOM 571 C C . VAL A 1 73 ? 19.079 4.485 -8.218 1.00 82.62 73 VAL A C 1
ATOM 573 O O . VAL A 1 73 ? 17.935 4.162 -8.545 1.00 82.62 73 VAL A O 1
ATOM 576 N N . ILE A 1 74 ? 19.377 5.724 -7.825 1.00 81.88 74 ILE A N 1
ATOM 577 C CA . ILE A 1 74 ? 18.433 6.849 -7.905 1.00 81.88 74 ILE A CA 1
ATOM 578 C C . ILE A 1 74 ? 18.582 7.612 -9.230 1.00 81.88 74 ILE A C 1
ATOM 580 O O . ILE A 1 74 ? 19.445 7.319 -10.054 1.00 81.88 74 ILE A O 1
ATOM 584 N N . ALA A 1 75 ? 17.708 8.592 -9.459 1.00 74.69 75 ALA A N 1
ATOM 585 C CA . ALA A 1 75 ? 17.606 9.332 -10.716 1.00 74.69 75 ALA A CA 1
ATOM 586 C C . ALA A 1 75 ? 18.928 9.908 -11.257 1.00 74.69 75 ALA A C 1
ATOM 588 O O . ALA A 1 75 ? 19.150 9.879 -12.460 1.00 74.69 75 ALA A O 1
ATOM 589 N N . ASN A 1 76 ? 19.825 10.373 -10.383 1.00 76.50 76 ASN A N 1
ATOM 590 C CA . ASN A 1 76 ? 21.131 10.928 -10.756 1.00 76.50 76 ASN A CA 1
ATOM 591 C C . ASN A 1 76 ? 22.258 9.874 -10.856 1.00 76.50 76 ASN A C 1
ATOM 593 O O . ASN A 1 76 ? 23.432 10.217 -10.739 1.00 76.50 76 ASN A O 1
ATOM 597 N N . GLY A 1 77 ? 21.917 8.587 -10.981 1.00 75.56 77 GLY A N 1
ATOM 598 C CA . GLY A 1 77 ? 22.865 7.472 -11.098 1.00 75.56 77 GLY A CA 1
ATOM 599 C C . GLY A 1 77 ? 23.560 7.059 -9.792 1.00 75.56 77 GLY A C 1
ATOM 600 O O . GLY A 1 77 ? 24.139 5.975 -9.728 1.00 75.56 77 GLY A O 1
ATOM 601 N N . LYS A 1 78 ? 23.494 7.868 -8.725 1.00 84.19 78 LYS A N 1
ATOM 602 C CA . LYS A 1 78 ? 24.096 7.526 -7.426 1.00 84.19 78 LYS A CA 1
ATOM 603 C C . LYS A 1 78 ? 23.311 6.403 -6.732 1.00 84.19 78 LYS A C 1
ATOM 605 O O . LYS A 1 78 ? 22.131 6.187 -7.006 1.00 84.19 78 LYS A O 1
ATOM 610 N N . LYS A 1 79 ? 23.957 5.701 -5.796 1.00 82.25 79 LYS A N 1
ATOM 611 C CA . LYS A 1 79 ? 23.308 4.692 -4.942 1.00 82.25 79 LYS A CA 1
ATOM 612 C C . LYS A 1 79 ? 22.733 5.338 -3.675 1.00 82.25 79 LYS A C 1
ATOM 614 O O . LYS A 1 79 ? 23.435 6.090 -3.003 1.00 82.25 79 LYS A O 1
ATOM 619 N N . ARG A 1 80 ? 21.484 5.022 -3.322 1.00 82.06 80 ARG A N 1
ATOM 620 C CA . ARG A 1 80 ? 20.818 5.414 -2.059 1.00 82.06 80 ARG A CA 1
ATOM 621 C C . ARG A 1 80 ? 20.085 4.201 -1.472 1.00 82.06 80 ARG A C 1
ATOM 623 O O . ARG A 1 80 ? 19.799 3.251 -2.197 1.00 82.06 80 ARG A O 1
ATOM 630 N N . GLY A 1 81 ? 19.790 4.222 -0.173 1.00 78.94 81 GLY A N 1
ATOM 631 C CA . GLY A 1 81 ? 18.909 3.230 0.450 1.00 78.94 81 GLY A CA 1
ATOM 632 C C . GLY A 1 81 ? 17.531 3.152 -0.221 1.00 78.94 81 GLY A C 1
ATOM 633 O O . GLY A 1 81 ? 17.130 4.033 -0.995 1.00 78.94 81 GLY A O 1
ATOM 634 N N . PHE A 1 82 ? 16.817 2.066 0.056 1.00 78.12 82 PHE A N 1
ATOM 635 C CA . PHE A 1 82 ? 15.435 1.917 -0.374 1.00 78.12 82 PHE A CA 1
ATOM 636 C C . PHE A 1 82 ? 14.509 2.822 0.428 1.00 78.12 82 PHE A C 1
ATOM 638 O O . PHE A 1 82 ? 14.715 3.078 1.609 1.00 78.12 82 PHE A O 1
ATOM 645 N N . ASN A 1 83 ? 13.440 3.220 -0.238 1.00 77.19 83 ASN A N 1
ATOM 646 C CA . ASN A 1 83 ? 12.210 3.649 0.392 1.00 77.19 83 ASN A CA 1
ATOM 647 C C . ASN A 1 83 ? 11.177 2.550 0.031 1.00 77.19 83 ASN A C 1
ATOM 649 O O . ASN A 1 83 ? 11.165 2.425 -1.188 1.00 77.19 83 ASN A O 1
ATOM 653 N N . VAL A 1 84 ? 10.436 1.891 1.000 1.00 76.00 84 VAL A N 1
ATOM 654 C CA . VAL A 1 84 ? 9.362 0.797 1.177 1.00 76.00 84 VAL A CA 1
ATOM 655 C C . VAL A 1 84 ? 7.863 1.139 1.537 1.00 76.00 84 VAL A C 1
ATOM 657 O O . VAL A 1 84 ? 7.519 1.318 2.690 1.00 76.00 84 VAL A O 1
ATOM 660 N N . GLY A 1 85 ? 6.896 1.196 0.604 1.00 82.69 85 GLY A N 1
ATOM 661 C CA . GLY A 1 85 ? 5.566 1.852 0.809 1.00 82.69 85 GLY A CA 1
ATOM 662 C C . GLY A 1 85 ? 4.374 1.121 0.177 1.00 82.69 85 GLY A C 1
ATOM 663 O O . GLY A 1 85 ? 4.595 0.265 -0.680 1.00 82.69 85 GLY A O 1
ATOM 664 N N . THR A 1 86 ? 3.137 1.425 0.605 1.00 86.69 86 THR A N 1
ATOM 665 C CA . THR A 1 86 ? 1.995 0.491 0.480 1.00 86.69 86 THR A CA 1
ATOM 666 C C . THR A 1 86 ? 0.622 1.129 0.186 1.00 86.69 86 THR A C 1
ATOM 668 O O . THR A 1 86 ? 0.408 2.327 0.383 1.00 86.69 86 THR A O 1
ATOM 671 N N . VAL A 1 87 ? -0.314 0.288 -0.271 1.00 91.06 87 VAL A N 1
ATOM 672 C CA . VAL A 1 87 ? -1.756 0.554 -0.393 1.00 91.06 87 VAL A CA 1
ATOM 673 C C . VAL A 1 87 ? -2.492 -0.565 0.349 1.00 91.06 87 VAL A C 1
ATOM 675 O O . VAL A 1 87 ? -2.377 -1.731 -0.027 1.00 91.06 87 VAL A O 1
ATOM 678 N N . LEU A 1 88 ? -3.234 -0.216 1.397 1.00 91.75 88 LEU A N 1
ATOM 679 C CA . LEU A 1 88 ? -4.007 -1.134 2.230 1.00 91.75 88 LEU A CA 1
ATOM 680 C C . LEU A 1 88 ? -5.491 -1.027 1.862 1.00 91.75 88 LEU A C 1
ATOM 682 O O . LEU A 1 88 ? -6.082 0.046 1.952 1.00 91.75 88 LEU A O 1
ATOM 686 N N . ILE A 1 89 ? -6.090 -2.140 1.440 1.00 94.12 89 ILE A N 1
ATOM 687 C CA . ILE A 1 89 ? -7.508 -2.223 1.067 1.00 94.12 89 ILE A CA 1
ATOM 688 C C . ILE A 1 89 ? -8.242 -2.948 2.195 1.00 94.12 89 ILE A C 1
ATOM 690 O O . ILE A 1 89 ? -8.119 -4.164 2.330 1.00 94.12 89 ILE A O 1
ATOM 694 N N . LEU A 1 90 ? -8.988 -2.197 3.000 1.00 92.94 90 LEU A N 1
ATOM 695 C CA . LEU A 1 90 ? -9.836 -2.719 4.069 1.00 92.94 90 LEU A CA 1
ATOM 696 C C . LEU A 1 90 ? -11.221 -3.116 3.513 1.00 92.94 90 LEU A C 1
ATOM 698 O O . LEU A 1 90 ? -11.610 -2.645 2.434 1.00 92.94 90 LEU A O 1
ATOM 702 N N . PRO A 1 91 ? -12.002 -3.954 4.222 1.00 92.69 91 PRO A N 1
ATOM 703 C CA . PRO A 1 91 ? -13.398 -4.211 3.870 1.00 92.69 91 PRO A CA 1
ATOM 704 C C . PRO A 1 91 ? -14.247 -2.927 3.907 1.00 92.69 91 PRO A C 1
ATOM 706 O O . PRO A 1 91 ? -13.864 -1.921 4.504 1.00 92.69 91 PRO A O 1
ATOM 709 N N . LYS A 1 92 ? -15.429 -2.940 3.278 1.00 91.06 92 LYS A N 1
ATOM 710 C CA . LYS A 1 92 ? -16.373 -1.812 3.384 1.00 91.06 92 LYS A CA 1
ATOM 711 C C . LYS A 1 92 ? -16.804 -1.614 4.844 1.00 91.06 92 LYS A C 1
ATOM 713 O O . LYS A 1 92 ? -16.987 -2.593 5.558 1.00 91.06 92 LYS A O 1
ATOM 718 N N . GLY A 1 93 ? -16.984 -0.359 5.256 1.00 90.50 93 GLY A N 1
ATOM 719 C CA . GL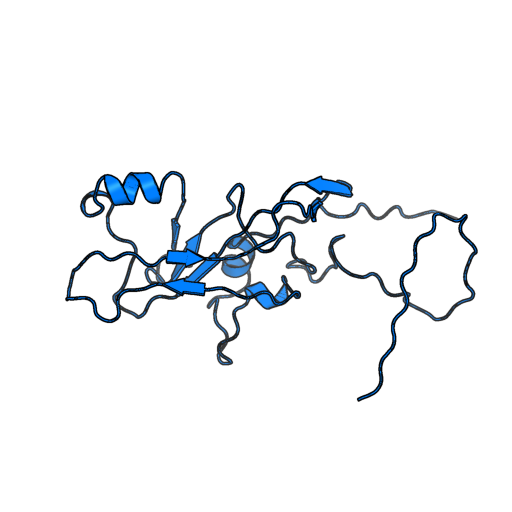Y A 1 93 ? -17.323 0.012 6.637 1.00 90.50 93 GLY A CA 1
ATOM 720 C C . GLY A 1 93 ? -16.117 0.172 7.571 1.00 90.50 93 GLY A C 1
ATOM 721 O O . GLY A 1 93 ? -16.281 0.685 8.668 1.00 90.50 93 GLY A O 1
ATOM 722 N N . PHE A 1 94 ? -14.912 -0.207 7.134 1.00 93.38 94 PHE A N 1
ATOM 723 C CA . PHE A 1 94 ? -13.666 0.089 7.840 1.00 93.38 94 PHE A CA 1
ATOM 724 C C . PHE A 1 94 ? -13.027 1.370 7.296 1.00 93.38 94 PHE A C 1
ATOM 726 O O . PHE A 1 94 ? -13.048 1.617 6.091 1.00 93.38 94 PHE A O 1
ATOM 733 N N . GLU A 1 95 ? -12.405 2.149 8.175 1.00 93.00 95 GLU A N 1
ATOM 734 C CA . GLU A 1 95 ? -11.695 3.388 7.849 1.00 93.00 95 GLU A CA 1
ATOM 735 C C . GLU A 1 95 ? -10.473 3.581 8.767 1.00 93.00 95 GLU A C 1
ATOM 737 O O . GLU A 1 95 ? -10.172 2.734 9.612 1.00 93.00 95 GLU A O 1
ATOM 742 N N . LEU A 1 96 ? -9.734 4.678 8.585 1.00 91.06 96 LEU A N 1
ATOM 743 C CA . LEU A 1 96 ? -8.650 5.056 9.491 1.00 91.06 96 LEU A CA 1
ATOM 744 C C . LEU A 1 96 ? -9.232 5.541 10.827 1.00 91.06 96 LEU A C 1
ATOM 746 O O . LEU A 1 96 ? -10.074 6.433 10.840 1.00 91.06 96 LEU A O 1
ATOM 750 N N . ALA A 1 97 ? -8.746 4.998 11.946 1.00 91.75 97 ALA A N 1
ATOM 751 C CA . ALA A 1 97 ? -9.192 5.409 13.276 1.00 91.75 97 ALA A CA 1
ATOM 752 C C . ALA A 1 97 ? -8.984 6.926 13.511 1.00 91.75 97 ALA A C 1
ATOM 754 O O . ALA A 1 97 ? -7.872 7.418 13.281 1.00 91.75 97 ALA A O 1
ATOM 755 N N . PRO A 1 98 ? -10.001 7.663 14.005 1.00 90.62 98 PRO A N 1
ATOM 756 C CA . PRO A 1 98 ? -9.864 9.076 14.354 1.00 90.62 98 PRO A CA 1
ATOM 757 C C . PRO A 1 98 ? -8.734 9.327 15.372 1.00 90.62 98 PRO A C 1
ATOM 759 O O . PRO A 1 98 ? -8.541 8.498 16.269 1.00 90.62 98 PRO A O 1
ATOM 762 N N . PRO A 1 99 ? -7.970 10.438 15.277 1.00 87.00 99 PRO A N 1
ATOM 763 C CA . PRO A 1 99 ? -6.776 10.658 16.100 1.00 87.00 99 PRO A CA 1
ATOM 764 C C . PRO A 1 99 ? -7.022 10.650 17.612 1.00 87.00 99 PRO A C 1
ATOM 766 O O . PRO A 1 99 ? -6.124 10.302 18.376 1.00 87.00 99 PRO A O 1
ATOM 769 N N . ASP A 1 100 ? -8.217 11.015 18.060 1.00 90.81 100 ASP A N 1
ATOM 770 C CA . ASP A 1 100 ? -8.683 10.932 19.445 1.00 90.81 100 ASP A CA 1
ATOM 771 C C . ASP A 1 100 ? -8.788 9.480 19.950 1.00 90.81 100 ASP A C 1
ATOM 773 O O . ASP A 1 100 ? -8.373 9.205 21.076 1.00 90.81 100 ASP A O 1
ATOM 777 N N . ARG A 1 101 ? -9.219 8.531 19.105 1.00 91.88 101 ARG A N 1
ATOM 778 C CA . ARG A 1 101 ? -9.403 7.111 19.474 1.00 91.88 101 ARG A CA 1
ATOM 779 C C . ARG A 1 101 ? -8.124 6.266 19.431 1.00 91.88 101 ARG A C 1
ATOM 781 O O . ARG A 1 101 ? -8.147 5.095 19.806 1.00 91.88 101 ARG A O 1
ATOM 788 N N . ILE A 1 102 ? -6.998 6.825 18.983 1.00 89.00 102 ILE A N 1
ATOM 789 C CA . ILE A 1 102 ? -5.700 6.131 18.962 1.00 89.00 102 ILE A CA 1
ATOM 790 C C . ILE A 1 102 ? -4.970 6.361 20.298 1.00 89.00 102 ILE A C 1
ATOM 792 O O . ILE A 1 102 ? -4.719 7.505 20.683 1.00 89.00 102 ILE A O 1
ATOM 796 N N . SER A 1 103 ? -4.581 5.287 20.994 1.00 89.81 103 SER A N 1
ATOM 797 C CA . SER A 1 103 ? -3.799 5.371 22.240 1.00 89.81 103 SER A CA 1
ATOM 798 C C . SER A 1 103 ? -2.414 6.001 22.027 1.00 89.81 103 SER A C 1
ATOM 800 O O . SER A 1 103 ? -1.891 6.024 20.911 1.00 89.81 103 SER A O 1
ATOM 802 N N . THR A 1 104 ? -1.788 6.498 23.097 1.00 88.88 104 THR A N 1
ATOM 803 C CA . THR A 1 104 ? -0.424 7.061 23.057 1.00 88.88 104 THR A CA 1
ATOM 804 C C . THR A 1 104 ? 0.610 6.054 22.549 1.00 88.88 104 THR A C 1
ATOM 806 O O . THR A 1 104 ? 1.341 6.380 21.619 1.00 88.88 104 THR A O 1
ATOM 809 N N . GLU A 1 105 ? 0.595 4.805 23.033 1.00 87.56 105 GLU A N 1
ATOM 810 C CA . GLU A 1 105 ? 1.484 3.740 22.529 1.00 87.56 105 GLU A CA 1
ATOM 811 C C . GLU A 1 105 ? 1.308 3.516 21.015 1.00 87.56 105 GLU A C 1
ATOM 813 O O . GLU A 1 105 ? 2.282 3.391 20.273 1.00 87.56 105 GLU A O 1
ATOM 818 N N . MET A 1 106 ? 0.065 3.509 20.515 1.00 83.06 106 MET A N 1
ATOM 819 C CA . MET A 1 106 ? -0.176 3.361 19.078 1.00 83.06 106 MET A CA 1
ATOM 820 C C . MET A 1 106 ? 0.261 4.600 18.287 1.00 83.06 106 MET A C 1
ATOM 822 O O . MET A 1 106 ? 0.834 4.437 17.213 1.00 83.06 106 MET A O 1
ATOM 826 N N . LYS A 1 107 ? 0.074 5.819 18.813 1.00 83.81 107 LYS A N 1
ATOM 827 C CA . LYS A 1 107 ? 0.574 7.067 18.204 1.00 83.81 107 LYS A CA 1
ATOM 828 C C . LYS A 1 107 ? 2.096 7.072 18.078 1.00 83.81 107 LYS A C 1
ATOM 830 O O . LYS A 1 107 ? 2.605 7.368 17.003 1.00 83.81 107 LYS A O 1
ATOM 835 N N . GLU A 1 108 ? 2.821 6.685 19.124 1.00 84.81 108 GLU A N 1
ATOM 836 C CA . GLU A 1 108 ? 4.289 6.600 19.108 1.00 84.81 108 GLU A CA 1
ATOM 837 C C . GLU A 1 108 ? 4.796 5.570 18.088 1.00 84.81 108 GLU A C 1
ATOM 839 O O . GLU A 1 108 ? 5.739 5.838 17.345 1.00 84.81 108 GLU A O 1
ATOM 844 N N . ARG A 1 109 ? 4.127 4.414 17.989 1.00 81.00 109 ARG A N 1
ATOM 845 C CA . ARG A 1 109 ? 4.474 3.349 17.029 1.00 81.00 109 ARG A CA 1
ATOM 846 C C . ARG A 1 109 ? 4.066 3.663 15.587 1.00 81.00 109 ARG A C 1
ATOM 848 O O . ARG A 1 109 ? 4.666 3.119 14.663 1.00 81.00 109 ARG A O 1
ATOM 855 N N . ILE A 1 110 ? 3.071 4.528 15.391 1.00 82.06 110 ILE A N 1
ATOM 856 C CA . ILE A 1 110 ? 2.711 5.117 14.094 1.00 82.06 110 ILE A CA 1
ATOM 857 C C . ILE A 1 110 ? 3.717 6.212 13.704 1.00 82.06 110 ILE A C 1
ATOM 859 O O . ILE A 1 110 ? 4.094 6.313 12.535 1.00 82.06 110 ILE A O 1
ATOM 863 N N . GLY A 1 111 ? 4.177 7.015 14.666 1.00 80.06 111 GLY A N 1
ATOM 864 C CA . GLY A 1 111 ? 5.137 8.093 14.453 1.00 80.06 111 GLY A CA 1
ATOM 865 C C . GLY A 1 111 ? 4.711 9.040 13.328 1.00 80.06 111 GLY A C 1
ATOM 866 O O . GLY A 1 111 ? 3.576 9.506 13.274 1.00 80.06 111 GLY A O 1
ATOM 867 N N . ASN A 1 112 ? 5.623 9.293 12.388 1.00 77.69 112 ASN A N 1
ATOM 868 C CA . ASN A 1 112 ? 5.424 10.242 11.286 1.00 77.69 112 ASN A CA 1
ATOM 869 C C . ASN A 1 112 ? 4.809 9.606 10.015 1.00 77.69 112 ASN A C 1
ATOM 871 O O . ASN A 1 112 ? 5.045 10.091 8.905 1.00 77.69 112 ASN A O 1
ATOM 875 N N . LEU A 1 113 ? 4.058 8.503 10.133 1.00 82.25 113 LEU A N 1
ATOM 876 C CA . LEU A 1 113 ? 3.359 7.897 8.994 1.00 82.25 113 LEU A CA 1
ATOM 877 C C . LEU A 1 113 ? 2.162 8.759 8.560 1.00 82.25 113 LEU A C 1
ATOM 879 O O . LEU A 1 113 ? 1.169 8.879 9.272 1.00 82.25 113 LEU A O 1
ATOM 883 N N . SER A 1 114 ? 2.230 9.314 7.347 1.00 82.38 114 SER A N 1
ATOM 884 C CA . SER A 1 114 ? 1.076 9.946 6.699 1.00 82.38 114 SER A CA 1
ATOM 885 C C . SER A 1 114 ? 0.218 8.889 6.000 1.00 82.38 114 SER A C 1
ATOM 887 O O . SER A 1 114 ? 0.698 8.176 5.113 1.00 82.38 114 SER A O 1
ATOM 889 N N . PHE A 1 115 ? -1.052 8.817 6.399 1.00 87.94 115 PHE A N 1
ATOM 890 C CA . PHE A 1 115 ? -2.099 8.026 5.755 1.00 87.94 115 PHE A CA 1
ATOM 891 C C . PHE A 1 115 ? -2.965 8.945 4.892 1.00 87.94 115 PHE A C 1
ATOM 893 O O . PHE A 1 115 ? -3.323 10.044 5.314 1.00 87.94 115 PHE A O 1
ATOM 900 N N . GLN A 1 116 ? -3.325 8.493 3.695 1.00 90.31 116 GLN A N 1
ATOM 901 C CA . GLN A 1 116 ? -4.207 9.218 2.778 1.00 90.31 116 GLN A CA 1
ATOM 902 C C . GLN A 1 116 ? -5.279 8.272 2.236 1.00 90.31 116 GLN A C 1
ATOM 904 O O . GLN A 1 116 ? -4.991 7.111 1.954 1.00 90.31 116 GLN A O 1
ATOM 909 N N . CYS A 1 117 ? -6.509 8.749 2.054 1.00 92.12 117 CYS A N 1
ATOM 910 C CA . CYS A 1 117 ? -7.529 7.967 1.355 1.00 92.12 117 CYS A CA 1
ATOM 911 C C . CYS A 1 117 ? -7.210 7.935 -0.147 1.00 92.12 117 CYS A C 1
ATOM 913 O O . CYS A 1 117 ? -6.866 8.959 -0.738 1.00 92.12 117 CYS A O 1
ATOM 915 N N . TYR A 1 118 ? -7.359 6.778 -0.793 1.00 92.38 118 TYR A N 1
ATOM 916 C CA . TYR A 1 118 ? -7.073 6.619 -2.225 1.00 92.38 118 TYR A CA 1
ATOM 917 C C . TYR A 1 118 ? -7.931 7.547 -3.108 1.00 92.38 118 TYR A C 1
ATOM 919 O O . TYR A 1 118 ? -7.463 8.089 -4.116 1.00 92.38 118 TYR A O 1
ATOM 927 N N . ARG A 1 119 ? -9.182 7.755 -2.685 1.00 92.81 119 ARG A N 1
ATOM 928 C CA . ARG A 1 119 ? -10.153 8.738 -3.184 1.00 92.81 119 ARG A CA 1
ATOM 929 C C . ARG A 1 119 ? -10.925 9.323 -1.994 1.00 92.81 119 ARG A C 1
ATOM 931 O O . ARG A 1 119 ? -11.090 8.601 -1.010 1.00 92.81 119 ARG A O 1
ATOM 938 N N . PRO A 1 120 ? -11.513 10.529 -2.110 1.00 90.62 120 PRO A N 1
ATOM 939 C CA . PRO A 1 120 ? -12.428 11.067 -1.097 1.00 90.62 120 PRO A CA 1
ATOM 940 C C . PRO A 1 120 ? -13.608 10.137 -0.764 1.00 90.62 120 PRO A C 1
ATOM 942 O O . PRO A 1 120 ? -14.059 10.098 0.372 1.00 90.62 120 PRO A O 1
ATOM 945 N N . ASN A 1 121 ? -14.078 9.341 -1.732 1.00 90.69 121 ASN A N 1
ATOM 946 C CA . ASN A 1 121 ? -15.170 8.374 -1.568 1.00 90.69 121 ASN A CA 1
ATOM 947 C C . ASN A 1 121 ? -14.704 6.925 -1.293 1.00 90.69 121 ASN A C 1
ATOM 949 O O . ASN A 1 121 ? -15.513 6.003 -1.385 1.00 90.69 121 ASN A O 1
ATOM 953 N N . LYS A 1 122 ? -13.415 6.694 -0.992 1.00 92.00 122 LYS A N 1
ATOM 954 C 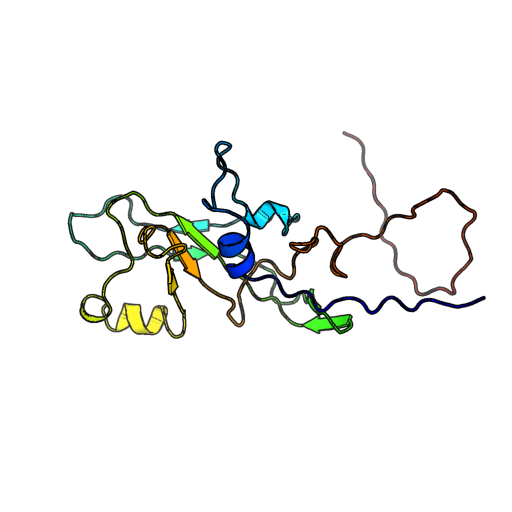CA . LYS A 1 122 ? -12.842 5.357 -0.713 1.00 92.00 122 LYS A CA 1
ATOM 955 C C . LYS A 1 122 ? -12.012 5.373 0.571 1.00 92.00 122 LYS A C 1
ATOM 957 O O . LYS A 1 122 ? -10.828 5.047 0.565 1.00 92.00 122 LYS A O 1
ATOM 962 N N . ILE A 1 123 ? -12.673 5.756 1.663 1.00 92.38 123 ILE A N 1
ATOM 963 C CA . ILE A 1 123 ? -12.144 5.810 3.038 1.00 92.38 123 ILE A CA 1
ATOM 964 C C . ILE A 1 123 ? -11.545 4.479 3.524 1.00 92.38 123 ILE A C 1
ATOM 966 O O . ILE A 1 123 ? -10.579 4.468 4.280 1.00 92.38 123 ILE A O 1
ATOM 970 N N . ASN A 1 124 ? -12.045 3.351 3.010 1.00 93.38 124 ASN A N 1
ATOM 971 C CA . ASN A 1 124 ? -11.545 2.008 3.308 1.00 93.38 124 ASN A CA 1
ATOM 972 C C . ASN A 1 124 ? -10.273 1.628 2.524 1.00 93.38 124 ASN A C 1
ATOM 974 O O . ASN A 1 124 ? -9.791 0.502 2.644 1.00 93.38 124 ASN A O 1
ATOM 978 N N . ILE A 1 125 ? -9.741 2.517 1.679 1.00 94.06 125 ILE A N 1
ATOM 979 C CA . ILE A 1 125 ? -8.518 2.279 0.909 1.00 94.06 125 ILE A CA 1
ATOM 980 C C . ILE A 1 125 ? -7.473 3.311 1.316 1.00 94.06 125 ILE A C 1
ATOM 982 O O . ILE A 1 125 ? -7.506 4.464 0.880 1.00 94.06 125 I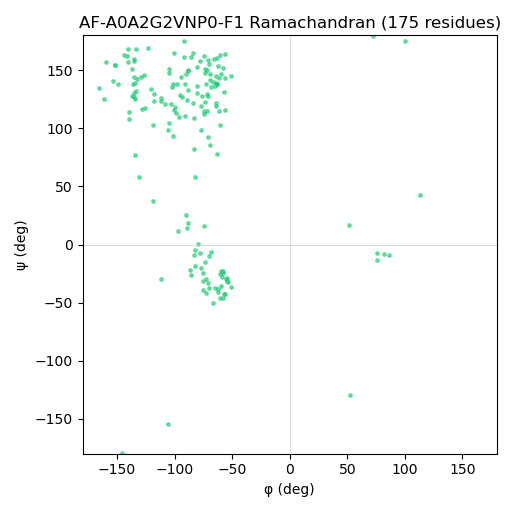LE A O 1
ATOM 986 N N . LEU A 1 126 ? -6.524 2.870 2.136 1.00 91.88 126 LEU A N 1
ATOM 987 C CA . LEU A 1 126 ? -5.490 3.709 2.725 1.00 91.88 126 LEU A CA 1
ATOM 988 C C . LEU A 1 126 ? -4.187 3.612 1.929 1.00 91.88 126 LEU A C 1
ATOM 990 O O . LEU A 1 126 ? -3.749 2.541 1.512 1.00 91.88 126 LEU A O 1
ATOM 994 N N . VAL A 1 127 ? -3.552 4.757 1.734 1.00 90.38 127 VAL A N 1
ATOM 995 C CA . VAL A 1 127 ? -2.315 4.954 0.982 1.00 90.38 127 VAL A CA 1
ATOM 996 C C . VAL A 1 127 ? -1.259 5.491 1.938 1.00 90.38 127 VAL A C 1
ATOM 998 O O . VAL A 1 127 ? -1.526 6.451 2.660 1.00 90.38 127 VAL A O 1
ATOM 1001 N N . VAL A 1 128 ? -0.074 4.871 1.961 1.00 86.94 128 VAL A N 1
ATOM 1002 C CA . VAL A 1 128 ? 0.983 5.196 2.932 1.00 86.94 128 VAL A CA 1
ATOM 1003 C C . VAL A 1 128 ? 2.348 5.316 2.249 1.00 86.94 128 VAL A C 1
ATOM 1005 O O . VAL A 1 128 ? 2.837 4.384 1.598 1.00 86.94 128 VAL A O 1
ATOM 1008 N N . GLY A 1 129 ? 2.987 6.469 2.454 1.00 80.00 129 GLY A N 1
ATOM 1009 C CA . GLY A 1 129 ? 4.302 6.823 1.915 1.00 80.00 129 GLY A CA 1
ATOM 1010 C C . GLY A 1 129 ? 4.264 7.727 0.669 1.00 80.00 129 GLY A C 1
ATOM 1011 O O . GLY A 1 129 ? 3.195 8.012 0.134 1.00 80.00 129 GLY A O 1
ATOM 1012 N N . PRO A 1 130 ? 5.432 8.184 0.174 1.00 73.06 130 PRO A N 1
ATOM 1013 C CA . PRO A 1 130 ? 6.776 7.718 0.511 1.00 73.06 130 PRO A CA 1
ATOM 1014 C C . PRO A 1 130 ? 7.270 8.148 1.901 1.00 73.06 130 PRO A C 1
ATOM 1016 O O . PRO A 1 130 ? 6.983 9.237 2.378 1.00 73.06 130 PRO A O 1
ATOM 1019 N N . ILE A 1 131 ? 8.074 7.286 2.515 1.00 74.75 131 ILE A N 1
ATOM 1020 C CA . ILE A 1 131 ? 8.774 7.469 3.799 1.00 74.75 131 ILE A CA 1
ATOM 1021 C C . ILE A 1 131 ? 10.287 7.276 3.514 1.00 74.75 131 ILE A C 1
ATOM 1023 O O . ILE A 1 131 ? 10.636 6.807 2.418 1.00 74.75 131 ILE A O 1
ATOM 1027 N N . PRO A 1 132 ? 11.227 7.590 4.427 1.00 67.00 132 PRO A N 1
ATOM 1028 C CA . PRO A 1 132 ? 12.571 6.998 4.427 1.00 67.00 132 PRO A CA 1
ATOM 1029 C C . PRO A 1 132 ? 12.433 5.486 4.664 1.00 67.00 132 PRO A C 1
ATOM 1031 O O . PRO A 1 132 ? 12.501 4.996 5.784 1.00 67.00 132 PRO A O 1
ATOM 1034 N N . GLY A 1 133 ? 12.054 4.788 3.594 1.00 59.19 133 GLY A N 1
ATOM 1035 C CA . GLY A 1 133 ? 11.180 3.618 3.689 1.00 59.19 133 GLY A CA 1
ATOM 1036 C C . GLY A 1 133 ? 9.754 3.743 3.073 1.00 59.19 133 GLY A C 1
ATOM 1037 O O . GLY A 1 133 ? 8.877 3.244 3.735 1.00 59.19 133 GLY A O 1
ATOM 1038 N N . GLY A 1 134 ? 9.493 4.330 1.864 1.00 48.00 134 GLY A N 1
ATOM 1039 C CA . GLY A 1 134 ? 8.340 4.113 0.888 1.00 48.00 134 GLY A CA 1
ATOM 1040 C C . GLY A 1 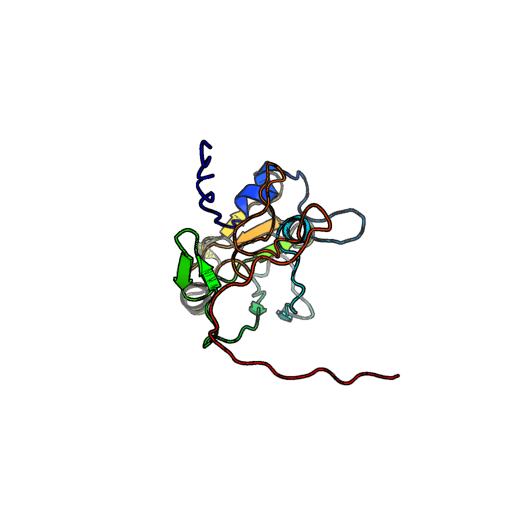134 ? 8.616 4.077 -0.687 1.00 48.00 134 GLY A C 1
ATOM 1041 O O . GLY A 1 134 ? 8.982 5.166 -1.116 1.00 48.00 134 GLY A O 1
ATOM 1042 N N . THR A 1 135 ? 8.533 3.137 -1.700 1.00 48.09 135 THR A N 1
ATOM 1043 C CA . THR A 1 135 ? 7.981 1.809 -2.248 1.00 48.09 135 THR A CA 1
ATOM 1044 C C . THR A 1 135 ? 8.935 0.538 -2.340 1.00 48.09 135 THR A C 1
ATOM 1046 O O . THR A 1 135 ? 9.886 0.442 -1.622 1.00 48.09 135 THR A O 1
ATOM 1049 N N . ARG A 1 136 ? 8.858 -0.535 -3.165 1.00 53.97 136 ARG A N 1
ATOM 1050 C CA . ARG A 1 136 ? 10.006 -1.537 -3.236 1.00 53.97 136 ARG A CA 1
ATOM 1051 C C . ARG A 1 136 ? 11.149 -1.085 -4.165 1.00 53.97 136 ARG A C 1
ATOM 1053 O O . ARG A 1 136 ? 11.503 -1.746 -5.136 1.00 53.97 136 ARG A O 1
ATOM 1060 N N . GLY A 1 137 ? 11.713 0.087 -3.855 1.00 56.56 137 GLY A N 1
ATOM 1061 C CA . GLY A 1 137 ? 12.607 0.832 -4.744 1.00 56.56 137 GLY A CA 1
ATOM 1062 C C . GLY A 1 137 ? 11.863 1.471 -5.921 1.00 56.56 137 GLY A C 1
ATOM 1063 O O . GLY A 1 137 ? 10.640 1.359 -6.031 1.00 56.56 137 GLY A O 1
ATOM 1064 N N . ARG A 1 138 ? 12.592 2.177 -6.789 1.00 73.06 138 ARG A N 1
ATOM 1065 C CA . ARG A 1 138 ? 12.030 2.885 -7.957 1.00 73.06 138 ARG A CA 1
ATOM 1066 C C . ARG A 1 138 ? 11.454 1.915 -8.996 1.00 73.06 138 ARG A C 1
ATOM 1068 O O . ARG A 1 138 ? 12.055 0.881 -9.287 1.00 73.06 138 ARG A O 1
ATOM 1075 N N . GLY A 1 139 ? 10.309 2.275 -9.571 1.00 69.06 139 GLY A N 1
ATOM 1076 C CA . GLY A 1 139 ? 9.635 1.508 -10.621 1.00 69.06 139 GLY A CA 1
ATOM 1077 C C . GLY A 1 139 ? 10.431 1.443 -11.928 1.00 69.06 139 GLY A C 1
ATOM 1078 O O . GLY A 1 139 ? 11.316 2.262 -12.186 1.00 69.06 139 GLY A O 1
ATOM 1079 N N . GLN A 1 140 ? 10.108 0.452 -12.753 1.00 76.31 140 GLN A N 1
ATOM 1080 C CA . GLN A 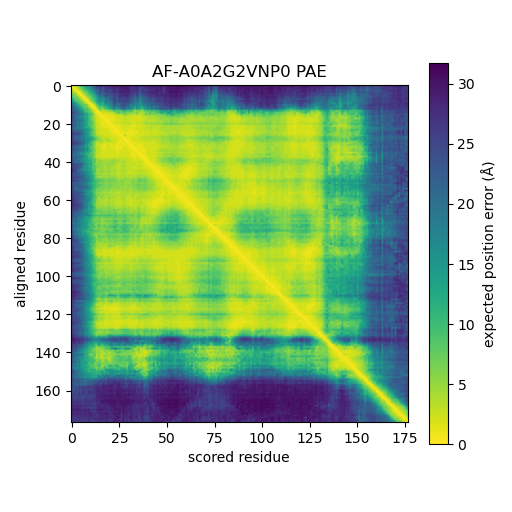1 140 ? 10.752 0.151 -14.037 1.00 76.31 140 GLN A CA 1
ATOM 1081 C C . GLN A 1 140 ? 10.149 0.966 -15.192 1.00 76.31 140 GLN A C 1
ATOM 1083 O O . GLN A 1 140 ? 10.829 1.205 -16.192 1.00 76.31 140 GLN A O 1
ATOM 1088 N N . ILE A 1 141 ? 8.883 1.374 -15.055 1.00 73.94 141 ILE A N 1
ATOM 1089 C CA . ILE A 1 141 ? 8.067 2.032 -16.084 1.00 73.94 141 ILE A CA 1
ATOM 1090 C C . ILE A 1 141 ? 7.433 3.307 -15.495 1.00 73.94 141 ILE A C 1
ATOM 1092 O O . ILE A 1 141 ? 7.105 3.353 -14.306 1.00 73.94 141 ILE A O 1
ATOM 1096 N N . TYR A 1 142 ? 7.306 4.347 -16.318 1.00 75.06 142 TYR A N 1
ATOM 1097 C CA . TYR A 1 142 ? 6.635 5.615 -16.009 1.00 75.06 142 TYR A CA 1
ATOM 1098 C C . TYR A 1 142 ? 5.143 5.600 -16.403 1.00 75.06 142 TYR A C 1
ATOM 1100 O O . TYR A 1 142 ? 4.759 4.832 -17.283 1.00 75.06 142 TYR A O 1
ATOM 1108 N N . PRO A 1 143 ? 4.301 6.504 -15.856 1.00 75.75 143 PRO A N 1
ATOM 1109 C CA . PRO A 1 143 ? 2.910 6.666 -16.300 1.00 75.75 143 PRO A CA 1
ATOM 1110 C C . PRO A 1 143 ? 2.744 6.999 -17.795 1.00 75.75 143 PRO A C 1
ATOM 1112 O O . PRO A 1 143 ? 1.696 6.721 -18.362 1.00 75.75 143 PRO A O 1
ATOM 1115 N N . ASP A 1 144 ? 3.772 7.556 -18.447 1.00 77.94 144 ASP A N 1
ATOM 1116 C CA . ASP A 1 144 ? 3.802 7.838 -19.892 1.00 77.94 144 ASP A CA 1
ATOM 1117 C C . ASP A 1 144 ? 4.346 6.665 -20.742 1.00 77.94 144 ASP A C 1
ATOM 1119 O O . ASP A 1 144 ? 4.732 6.850 -21.898 1.00 77.94 144 ASP A O 1
ATOM 1123 N N . GLY A 1 145 ? 4.441 5.468 -20.151 1.00 74.94 145 GLY A N 1
ATOM 1124 C CA . GLY A 1 145 ? 4.925 4.241 -20.786 1.00 74.94 145 GLY A CA 1
ATOM 1125 C C . GLY A 1 145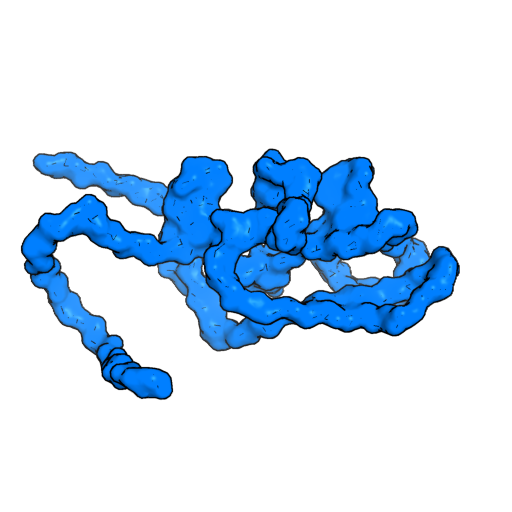 ? 6.445 4.147 -20.966 1.00 74.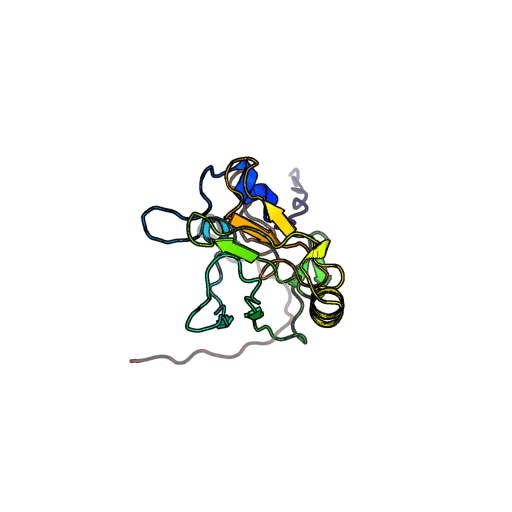94 145 GLY A C 1
ATOM 1126 O O . GLY A 1 145 ? 6.944 3.086 -21.347 1.00 74.94 145 GLY A O 1
ATOM 1127 N N . LYS A 1 146 ? 7.221 5.206 -20.688 1.00 77.88 146 LYS A N 1
ATOM 1128 C CA . LYS A 1 146 ? 8.680 5.171 -20.878 1.00 77.88 146 LYS A CA 1
ATOM 1129 C C . LYS A 1 146 ? 9.364 4.253 -19.852 1.00 77.88 146 LYS A C 1
ATOM 1131 O O . LYS A 1 146 ? 8.878 4.038 -18.741 1.00 77.88 146 LYS A O 1
ATOM 1136 N N . LYS A 1 147 ? 10.551 3.745 -20.201 1.00 75.12 147 LYS A N 1
ATOM 1137 C CA . LYS A 1 147 ? 11.429 2.973 -19.301 1.00 75.12 147 LYS A CA 1
ATOM 1138 C C . LYS A 1 147 ? 12.233 3.892 -18.372 1.00 75.12 147 LYS A C 1
ATOM 1140 O O . LYS A 1 147 ? 12.797 4.889 -18.821 1.00 75.12 147 LYS A O 1
ATOM 1145 N N . SER A 1 148 ? 12.332 3.540 -17.089 1.00 75.81 148 SER A N 1
ATOM 1146 C CA . SER A 1 148 ? 13.198 4.227 -16.118 1.00 75.81 148 SER A CA 1
ATOM 1147 C C . SER A 1 148 ? 14.641 3.707 -16.169 1.00 75.81 148 SER A C 1
ATOM 1149 O O . SER A 1 148 ? 14.895 2.607 -16.649 1.00 75.81 148 SER A O 1
ATOM 1151 N N . ASN A 1 149 ? 15.598 4.438 -15.584 1.00 72.31 149 ASN A N 1
ATOM 1152 C CA . ASN A 1 149 ? 16.975 3.947 -15.418 1.00 72.31 149 ASN A CA 1
ATOM 1153 C C . ASN A 1 149 ? 17.133 2.879 -14.305 1.00 72.31 149 ASN A C 1
ATOM 1155 O O . ASN A 1 149 ? 18.248 2.629 -13.855 1.00 72.31 149 ASN A O 1
ATOM 1159 N N . ASN A 1 150 ? 16.033 2.272 -13.839 1.00 65.19 150 ASN A N 1
ATOM 1160 C CA . ASN A 1 150 ? 16.009 1.129 -12.920 1.00 65.19 150 ASN A CA 1
ATOM 1161 C C . ASN A 1 150 ? 15.335 -0.098 -13.575 1.00 65.19 150 ASN A C 1
ATOM 1163 O O . ASN A 1 150 ? 14.570 -0.820 -12.932 1.00 65.19 150 ASN A O 1
ATOM 1167 N N . THR A 1 151 ? 15.578 -0.297 -14.875 1.00 58.81 151 THR A N 1
ATOM 1168 C CA . THR A 1 151 ? 15.108 -1.440 -15.672 1.00 58.81 151 THR A CA 1
ATOM 1169 C C . THR A 1 151 ? 16.191 -1.912 -16.646 1.00 58.81 151 THR A C 1
ATOM 1171 O O . THR A 1 151 ? 17.193 -1.223 -16.846 1.00 58.81 151 THR A O 1
ATOM 1174 N N . VAL A 1 152 ? 15.993 -3.078 -17.265 1.00 69.19 152 VAL A N 1
ATOM 1175 C CA . VAL A 1 152 ? 16.926 -3.623 -18.261 1.00 69.19 152 VAL A CA 1
ATOM 1176 C C . VAL A 1 152 ? 16.693 -2.971 -19.631 1.00 69.19 152 VAL A C 1
ATOM 1178 O O . VAL A 1 152 ? 15.565 -2.892 -20.144 1.00 69.19 152 VAL A O 1
ATOM 1181 N N . TYR A 1 153 ? 17.791 -2.505 -20.224 1.00 53.19 153 TYR A N 1
ATOM 1182 C CA . TYR A 1 153 ? 17.858 -2.034 -21.602 1.00 53.19 153 TYR A CA 1
ATOM 1183 C C . TYR A 1 153 ? 18.352 -3.185 -22.481 1.00 53.19 153 TYR A C 1
ATOM 1185 O O . TYR A 1 153 ? 19.509 -3.585 -22.392 1.00 53.19 153 TYR A O 1
ATOM 1193 N N . ASN A 1 154 ? 17.458 -3.723 -23.309 1.00 53.53 154 ASN A N 1
ATOM 1194 C CA . ASN A 1 154 ? 17.795 -4.715 -24.327 1.00 53.53 154 ASN A CA 1
ATOM 1195 C C . ASN A 1 154 ? 18.196 -3.973 -25.611 1.00 53.53 154 ASN A C 1
ATOM 1197 O O . ASN A 1 154 ? 17.660 -2.894 -25.877 1.00 53.53 154 ASN A O 1
ATOM 1201 N N . ALA A 1 155 ? 19.088 -4.552 -26.415 1.00 41.72 155 ALA A N 1
ATOM 1202 C CA . ALA A 1 155 ? 19.405 -4.020 -27.738 1.00 41.72 155 ALA A CA 1
ATOM 1203 C C . ALA A 1 155 ? 18.171 -4.067 -28.659 1.00 41.72 155 ALA A C 1
ATOM 1205 O O . ALA A 1 155 ? 17.429 -5.049 -28.664 1.00 41.72 155 ALA A O 1
ATOM 1206 N N . THR A 1 156 ? 17.948 -3.004 -29.435 1.00 49.75 156 THR A N 1
ATOM 1207 C CA . THR A 1 156 ? 16.786 -2.863 -30.335 1.00 49.75 156 THR A CA 1
ATOM 1208 C C . THR A 1 156 ? 16.967 -3.542 -31.696 1.00 49.75 156 THR A C 1
ATOM 1210 O O . THR A 1 156 ? 16.018 -3.613 -32.470 1.00 49.75 156 THR A O 1
ATOM 1213 N N . ALA A 1 157 ? 18.175 -4.018 -31.996 1.00 47.66 157 ALA A N 1
ATOM 1214 C CA . ALA A 1 157 ? 18.533 -4.762 -33.198 1.00 47.66 157 ALA A CA 1
ATOM 1215 C C . ALA A 1 157 ? 19.706 -5.702 -32.881 1.00 47.66 157 ALA A C 1
ATOM 1217 O O . ALA A 1 157 ? 20.493 -5.424 -31.974 1.00 47.66 157 ALA A O 1
ATOM 1218 N N . ALA A 1 158 ? 19.838 -6.788 -33.644 1.00 43.78 158 ALA A N 1
ATOM 1219 C CA . ALA A 1 158 ? 21.060 -7.585 -33.657 1.00 43.78 158 ALA A CA 1
ATOM 1220 C C . ALA A 1 158 ? 22.131 -6.852 -34.483 1.00 43.78 158 ALA A C 1
ATOM 1222 O O . ALA A 1 158 ? 21.881 -6.460 -35.621 1.00 43.78 158 ALA A O 1
ATOM 1223 N N . GLY A 1 159 ? 23.315 -6.663 -33.907 1.00 45.25 159 GLY A N 1
ATOM 1224 C CA . GLY A 1 159 ? 24.456 -5.998 -34.535 1.00 45.25 159 GLY A CA 1
ATOM 1225 C C . GLY A 1 159 ? 25.746 -6.388 -33.817 1.00 45.25 159 GLY A C 1
ATOM 1226 O O . GLY A 1 159 ? 25.694 -6.825 -32.670 1.00 45.25 159 GLY A O 1
ATOM 1227 N N . ALA A 1 160 ? 26.886 -6.281 -34.500 1.00 40.75 160 ALA A N 1
ATOM 1228 C CA . ALA A 1 160 ? 28.169 -6.733 -33.963 1.00 40.75 160 ALA A CA 1
ATOM 1229 C C . ALA A 1 160 ? 28.603 -5.920 -32.728 1.00 40.75 160 ALA A C 1
ATOM 1231 O O . ALA A 1 160 ? 28.513 -4.690 -32.723 1.00 40.75 160 ALA A O 1
ATOM 1232 N N . ASP A 1 161 ? 29.098 -6.611 -31.698 1.00 39.88 161 ASP A N 1
ATOM 1233 C CA . ASP A 1 161 ? 29.512 -6.000 -30.435 1.00 39.88 161 ASP A CA 1
ATOM 1234 C C . ASP A 1 161 ? 30.700 -5.041 -30.612 1.00 39.88 161 ASP A C 1
ATOM 1236 O O . ASP A 1 161 ? 31.808 -5.437 -30.978 1.00 39.88 161 ASP A O 1
ATOM 1240 N N . ALA A 1 162 ? 30.492 -3.766 -30.275 1.00 36.03 162 ALA A N 1
ATOM 1241 C CA . ALA A 1 162 ? 31.575 -2.801 -30.131 1.00 36.03 162 ALA A CA 1
ATOM 1242 C C . ALA A 1 162 ? 32.302 -3.035 -28.795 1.00 36.03 162 ALA A C 1
ATOM 1244 O O . ALA A 1 162 ? 31.706 -2.937 -27.720 1.00 36.03 162 ALA A O 1
ATOM 1245 N N . GLN A 1 163 ? 33.596 -3.352 -28.852 1.00 31.39 163 GLN A N 1
ATOM 1246 C CA . GLN A 1 163 ? 34.351 -3.816 -27.688 1.00 31.39 163 GLN A CA 1
ATOM 1247 C C . GLN A 1 163 ? 34.679 -2.681 -26.699 1.00 31.39 163 GLN A C 1
ATOM 1249 O O . GLN A 1 163 ? 35.506 -1.812 -26.971 1.00 31.39 163 GLN A O 1
ATOM 1254 N N . PHE A 1 164 ? 34.069 -2.721 -25.510 1.00 38.88 164 PHE A N 1
ATOM 1255 C CA . PHE A 1 164 ? 34.371 -1.806 -24.402 1.00 38.88 164 PHE A CA 1
ATOM 1256 C C . PHE A 1 164 ? 35.480 -2.356 -23.478 1.00 38.88 164 PHE A C 1
ATOM 1258 O O . PHE A 1 164 ? 35.556 -3.569 -23.261 1.00 38.88 164 PHE A O 1
ATOM 1265 N N . PRO A 1 165 ? 36.336 -1.493 -22.890 1.00 34.50 165 PRO A N 1
ATOM 1266 C CA . PRO A 1 165 ? 37.423 -1.925 -22.014 1.00 34.50 165 PRO A CA 1
ATOM 1267 C C . PRO A 1 165 ? 36.924 -2.496 -20.676 1.00 34.50 165 PRO A C 1
ATOM 1269 O O . PRO A 1 165 ? 35.985 -1.999 -20.055 1.00 34.50 165 PRO A O 1
ATOM 1272 N N . ASN A 1 166 ? 37.603 -3.549 -20.224 1.00 33.09 166 ASN A N 1
ATOM 1273 C CA . ASN A 1 166 ? 37.188 -4.428 -19.131 1.00 33.09 166 ASN A CA 1
ATOM 1274 C C . ASN A 1 166 ? 37.095 -3.752 -17.746 1.00 33.09 166 ASN A C 1
ATOM 1276 O O . ASN A 1 166 ? 38.032 -3.082 -17.309 1.00 33.09 166 ASN A O 1
ATOM 1280 N N . ARG A 1 167 ? 36.051 -4.096 -16.975 1.00 30.05 167 ARG A N 1
ATOM 1281 C CA . ARG A 1 167 ? 36.138 -4.268 -15.509 1.00 30.05 167 ARG A CA 1
ATOM 1282 C C . ARG A 1 167 ? 35.315 -5.484 -15.084 1.00 30.05 167 ARG A C 1
ATOM 1284 O O . ARG A 1 167 ? 34.089 -5.462 -15.104 1.00 30.05 167 ARG A O 1
ATOM 1291 N N . THR A 1 168 ? 36.011 -6.548 -14.707 1.00 29.67 168 THR A N 1
ATOM 1292 C CA . THR A 1 168 ? 35.450 -7.896 -14.571 1.00 29.67 168 THR A CA 1
ATOM 1293 C C . THR A 1 168 ? 34.917 -8.188 -13.168 1.00 29.67 168 THR A C 1
ATOM 1295 O O . THR A 1 168 ? 35.619 -7.970 -12.182 1.00 29.67 168 THR A O 1
ATOM 1298 N N . LYS A 1 169 ? 33.755 -8.846 -13.080 1.00 25.94 169 LYS A N 1
ATOM 1299 C CA . LYS A 1 169 ? 33.629 -10.102 -12.315 1.00 25.94 169 LYS A CA 1
ATOM 1300 C C . LYS A 1 169 ? 32.378 -10.872 -12.734 1.00 25.94 169 LYS A C 1
ATOM 1302 O O . LYS A 1 169 ? 31.273 -10.348 -12.690 1.00 25.94 169 LYS A O 1
ATOM 1307 N N . SER A 1 170 ? 32.575 -12.128 -13.116 1.00 25.42 170 SER A N 1
ATOM 1308 C CA . SER A 1 170 ? 31.518 -13.083 -13.448 1.00 25.42 170 SER A CA 1
ATOM 1309 C C . SER A 1 170 ? 31.343 -14.101 -12.324 1.00 25.42 170 SER A C 1
ATOM 1311 O O . SER A 1 170 ? 32.336 -14.507 -11.719 1.00 25.42 170 SER A O 1
ATOM 1313 N N . LEU A 1 171 ? 30.132 -14.624 -12.159 1.00 23.77 171 LEU A N 1
ATOM 1314 C CA . LEU A 1 171 ? 29.903 -15.977 -11.649 1.00 23.77 171 LEU A CA 1
ATOM 1315 C C . LEU A 1 171 ? 29.011 -16.713 -12.654 1.00 23.77 171 LEU A C 1
ATOM 1317 O O . LEU A 1 171 ? 28.218 -16.085 -13.356 1.00 23.77 171 LEU A O 1
ATOM 1321 N N . ARG A 1 172 ? 29.225 -18.023 -12.795 1.00 26.14 172 ARG A N 1
ATOM 1322 C CA . ARG A 1 172 ? 28.599 -18.849 -13.836 1.00 26.14 172 ARG A CA 1
ATOM 1323 C C . ARG A 1 172 ? 27.255 -19.399 -13.365 1.00 26.14 172 ARG A C 1
ATOM 1325 O O . ARG A 1 172 ? 27.089 -19.697 -12.187 1.00 26.14 172 ARG A O 1
ATOM 1332 N N . PHE A 1 173 ? 26.344 -19.603 -14.311 1.00 24.36 173 PHE A N 1
ATOM 1333 C CA . PHE A 1 173 ? 25.182 -20.465 -14.115 1.00 24.36 173 PHE A CA 1
ATOM 1334 C C . PHE A 1 173 ? 25.574 -21.935 -14.302 1.00 24.36 173 PHE A C 1
ATOM 1336 O O . PHE A 1 173 ? 26.473 -22.265 -15.075 1.00 24.36 173 PHE A O 1
ATOM 1343 N N . THR A 1 174 ? 24.843 -22.827 -13.646 1.00 24.45 174 THR A N 1
ATOM 1344 C CA . THR A 1 174 ? 24.628 -24.206 -14.094 1.00 24.45 174 THR A CA 1
ATOM 1345 C C . THR A 1 174 ? 23.148 -24.490 -13.887 1.00 24.45 174 THR A C 1
ATOM 1347 O O . THR A 1 174 ? 22.584 -24.059 -12.884 1.00 24.45 174 THR A O 1
ATOM 1350 N N . ALA A 1 175 ? 22.514 -25.153 -14.847 1.00 29.75 175 ALA A N 1
ATOM 1351 C CA . ALA A 1 175 ? 21.123 -25.564 -14.762 1.00 29.75 175 ALA A CA 1
ATOM 1352 C C . ALA A 1 175 ? 20.939 -26.861 -15.551 1.00 29.75 175 ALA A C 1
ATOM 1354 O O . ALA A 1 175 ? 21.473 -26.970 -16.652 1.00 29.75 175 ALA A O 1
ATOM 1355 N N . VAL A 1 176 ? 20.174 -27.792 -14.989 1.00 29.78 176 VAL A N 1
ATOM 1356 C CA . VAL A 1 176 ? 19.318 -28.771 -15.675 1.00 29.78 176 VAL A CA 1
ATOM 1357 C C . VAL A 1 176 ? 18.397 -29.358 -14.599 1.00 29.78 176 VAL A C 1
ATOM 1359 O O . VAL A 1 176 ? 18.881 -29.681 -13.518 1.00 29.78 176 VAL A O 1
ATOM 1362 N N . GLN A 1 177 ? 17.109 -29.452 -14.945 1.00 35.59 177 GLN A N 1
ATOM 1363 C CA . GLN A 1 177 ? 15.991 -30.039 -14.189 1.00 35.59 177 GLN A CA 1
ATOM 1364 C C . GLN A 1 177 ? 15.842 -29.589 -12.723 1.00 35.59 177 GLN A C 1
ATOM 1366 O O . GLN A 1 177 ? 16.216 -30.350 -11.806 1.00 35.59 177 GLN A O 1
#

Radius of gyration: 20.94 Å; Cα contacts (8 Å, |Δi|>4): 221; chains: 1; bounding box: 55×45×59 Å

Solvent-accessible surface area (backbone atoms only — not comparable to full-atom values): 11846 Å² total; per-residue (Å²): 137,84,82,81,77,76,78,74,65,75,64,76,48,55,63,65,57,46,51,72,76,35,98,58,63,57,46,97,89,67,48,51,58,63,50,78,26,41,75,78,87,73,76,74,48,76,47,61,71,96,72,82,64,86,97,57,85,79,69,76,48,77,46,69,84,74,71,81,88,54,57,43,68,45,55,87,69,49,73,39,71,59,21,52,43,54,74,49,78,53,60,90,95,44,63,78,78,56,78,85,77,52,52,70,73,55,47,64,74,50,58,91,68,60,77,40,54,62,40,97,92,32,54,27,27,39,33,37,54,67,44,105,38,16,22,95,42,62,32,30,39,45,99,87,72,44,77,33,96,57,51,90,85,73,80,94,65,93,71,85,83,79,88,73,87,88,84,89,85,85,85,83,87,84,88,81,138

Mean predicted aligned error: 12.16 Å

InterPro domains:
  IPR002325 Cytochrome f [PR00610] (9-20)
  IPR002325 Cytoc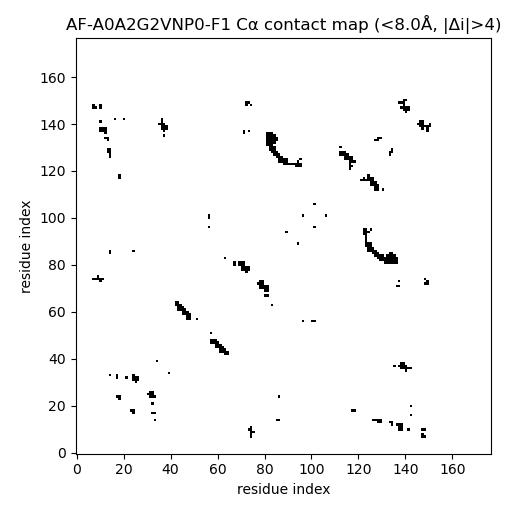hrome f [PR00610] (22-41)
  IPR002325 Cytochrome f [PR00610] (42-62)
  IPR002325 Cytochrome f [PR00610] (63-82)
  IPR002325 Cytochrome f [PR00610] (83-103)
  IPR002325 Cytochrome f [PR00610] (104-124)
  IPR002325 Cytochrome f [PR00610] (125-145)
  IPR002325 Cytochrome f [PS51010] (13-177)
  IPR024094 Cytochrome f large domain [PF16639] (14-135)
  IPR036826 Cytochrome f large domain superfamily [G3DSA:2.60.40.830] (14-133)
  IPR036826 Cytochrome f large domain superfamily [G3DSA:2.60.40.830] (134-164)
  IPR036826 Cytochrome f large domain superfamily [SSF49441] (14-150)

Secondary structure (DSSP, 8-state):
--------------THHHHHH-SSSB-TTS-BGGGGT-------EEE--S---TT-----EEE----SS--EE-TTS-EE-----EEEEPPTT--PPPTTTS-HHHHHHHTT--EEESSTT-TTEEEE---TT-SSSS-SB-TTSPBPTTS----SS--PPP-PPP-----------

pLDDT: mean 73.88, std 21.27, range [23.77, 95.69]

Foldseek 3Di:
DDPPPDQFDFFDQFCVLCLVPDPDQADPVRDGCSCVFAVDDADKDWDWDPDDDPPDDTDIDIDGDDDQVDFAQGSVRDTDGDADWDKAAADPPDADDDPVNQDPVRCVVCDPWDWDASDPVRRRIITTDRDSHDHRHTTQADSVGDGHPRHDDDDPDDDDDDDDDDDDDDDDDDDDD